Protein AF-A0A8T5XRN1-F1 (afdb_monomer_lite)

Radius of gyration: 27.04 Å; chains: 1; bounding box: 46×59×76 Å

Secondary structure (DSSP, 8-state):
--HHHHHHHHHHHHHHHH--SEEEEEEE--TTSPP-SHHHHHHHHHHHHHHGGGGT--GGGGS-HHHHHHH-EEEEEEEEEETTEEEEEEEEEE---SSSPBPHHHHHHHHHHHHHHHHHTS--SEEEEEEEES-BS-HHHHHHHHHHHHHHHHHHSTT-EEEEEEEETHHHIIIIIHHHHHHHHHS--HHHHHHHHHHHHHHHHHHHHHHHHHSTTTSHHHHHHHHHHHHHHHHHHHHHHHHH-STTT-TTS-HHHHHHHHHHHHTS-HHHHHHHHHHHHHHHTTT-SSS-----SS--SS--HHHHHHHHHHTTS-HHHHHHHHHHHTT---

Foldseek 3Di:
DPPVLVLVLVVLCCCQVVVFPDKDFFDADDPPFAWDPLVLLQVLQVQLQVVCVVLVLNVSVVDGPVRLRRPDTQGMWTFNDDPHDTPAIEGEHEDEDLPDADELNVVLSQQSNVCSCCCTRVVALAHEYEYAYQHHDPVVSNVVSVVSSVVSSCVSPPPGHYHYDYCYHVSNCPVRLVVSLVSVVVPPPVVSNVSSVVSVVVVVVSVVVVVVVPVCDPVPPPPVVVVLVLVLLLLLLLLLCLQPNCCVVCVPDDRVRSLVLQCVLSVHDSVVSVVSNLQCLVVNLVPRPDDDSDPRDDDDVDDDPSSVVSCVVCVPPDSVVSSVVNCVSSVPDD

Structure (mmCIF, N/CA/C/O backbone):
data_AF-A0A8T5XRN1-F1
#
_entry.id   AF-A0A8T5XRN1-F1
#
loop_
_atom_site.group_PDB
_atom_site.id
_atom_site.type_symbol
_atom_site.label_atom_id
_atom_site.label_alt_id
_atom_site.label_comp_id
_atom_site.label_asym_id
_atom_site.label_entity_id
_atom_site.label_seq_id
_atom_site.pdbx_PDB_ins_code
_atom_site.Cartn_x
_atom_site.Cartn_y
_atom_site.Cartn_z
_atom_site.occupancy
_atom_site.B_iso_or_equiv
_atom_site.auth_seq_id
_atom_site.auth_comp_id
_atom_site.auth_asym_id
_atom_site.auth_atom_id
_atom_site.pdbx_PDB_model_num
ATOM 1 N N . MET A 1 1 ? -3.393 2.981 12.031 1.00 52.66 1 MET A N 1
ATOM 2 C CA . MET A 1 1 ? -3.767 1.569 12.236 1.00 52.66 1 MET A CA 1
ATOM 3 C C . MET A 1 1 ? -2.471 0.803 12.451 1.00 52.66 1 MET A C 1
ATOM 5 O O . MET A 1 1 ? -1.467 1.242 11.903 1.00 52.66 1 MET A O 1
ATOM 9 N N . ASP A 1 2 ? -2.444 -0.244 13.275 1.00 62.97 2 ASP A N 1
ATOM 10 C CA . ASP A 1 2 ? -1.233 -1.070 13.394 1.00 62.97 2 ASP A CA 1
ATOM 11 C C . ASP A 1 2 ? -0.954 -1.752 12.037 1.00 62.97 2 ASP A C 1
ATOM 13 O O . ASP A 1 2 ? -1.886 -2.094 11.298 1.00 62.97 2 ASP A O 1
ATOM 17 N N . ILE A 1 3 ? 0.315 -1.876 11.658 1.00 67.38 3 ILE A N 1
ATOM 18 C CA . ILE A 1 3 ? 0.719 -2.446 10.372 1.00 67.38 3 ILE A CA 1
ATOM 19 C C . ILE A 1 3 ? 0.288 -3.917 10.263 1.00 67.38 3 ILE A C 1
ATOM 21 O O . ILE A 1 3 ? -0.213 -4.324 9.218 1.00 67.38 3 ILE A O 1
ATOM 25 N N . GLU A 1 4 ? 0.323 -4.671 11.365 1.00 69.75 4 GLU A N 1
ATOM 26 C CA . GLU A 1 4 ? -0.085 -6.088 11.414 1.00 69.75 4 GLU A CA 1
ATOM 27 C C . GLU A 1 4 ? -1.590 -6.299 11.221 1.00 69.75 4 GLU A C 1
ATOM 29 O O . GLU A 1 4 ? -2.057 -7.164 10.475 1.00 69.75 4 GLU A O 1
ATOM 34 N N . VAL A 1 5 ? -2.361 -5.425 11.853 1.00 69.88 5 VAL A N 1
ATOM 35 C CA . VAL A 1 5 ? -3.818 -5.287 11.728 1.00 69.88 5 VAL A CA 1
ATOM 36 C C . VAL A 1 5 ? -4.203 -5.003 10.270 1.00 69.88 5 VAL A C 1
ATOM 38 O O . VAL A 1 5 ? -5.187 -5.523 9.745 1.00 69.88 5 VAL A O 1
ATOM 41 N N . SER A 1 6 ? -3.372 -4.233 9.574 1.00 72.75 6 SER A N 1
ATOM 42 C CA . SER A 1 6 ? -3.582 -3.869 8.176 1.00 72.75 6 SER A CA 1
ATOM 43 C C . SER A 1 6 ? -3.221 -4.982 7.200 1.00 72.75 6 SER A C 1
ATOM 45 O O . SER A 1 6 ? -3.971 -5.243 6.257 1.00 72.75 6 SER A O 1
ATOM 47 N N . LYS A 1 7 ? -2.109 -5.677 7.453 1.00 83.12 7 LYS A N 1
ATOM 48 C CA . LYS A 1 7 ? -1.721 -6.859 6.683 1.00 83.12 7 LYS A CA 1
ATOM 49 C C . LYS A 1 7 ? -2.766 -7.963 6.820 1.00 83.12 7 LYS A C 1
ATOM 51 O O . LYS A 1 7 ? -3.146 -8.561 5.822 1.00 83.12 7 LYS A O 1
ATOM 56 N N . SER A 1 8 ? -3.305 -8.175 8.020 1.00 83.06 8 SER A N 1
ATOM 57 C CA . SER A 1 8 ? -4.353 -9.177 8.264 1.00 83.06 8 SER A CA 1
ATOM 58 C C . SER A 1 8 ? -5.619 -8.931 7.433 1.00 83.06 8 SER A C 1
ATOM 60 O O . SER A 1 8 ? -6.105 -9.857 6.790 1.00 83.06 8 SER A O 1
ATOM 62 N N . LEU A 1 9 ? -6.094 -7.681 7.336 1.00 84.81 9 LEU A N 1
ATOM 63 C CA . LEU A 1 9 ? -7.214 -7.321 6.450 1.00 84.81 9 LEU A CA 1
ATOM 64 C C . LEU A 1 9 ? -6.945 -7.696 4.985 1.00 84.81 9 LEU A C 1
ATOM 66 O O . LEU A 1 9 ? -7.833 -8.153 4.270 1.00 84.81 9 LEU A O 1
ATOM 70 N N . LEU A 1 10 ? -5.727 -7.443 4.515 1.00 91.00 10 LEU A N 1
ATOM 71 C CA . LEU A 1 10 ? -5.349 -7.674 3.125 1.00 91.00 10 LEU A CA 1
ATOM 72 C C . LEU A 1 10 ? -5.114 -9.153 2.821 1.00 91.00 10 LEU A C 1
ATOM 74 O O . LEU A 1 10 ? -5.441 -9.592 1.721 1.00 91.00 10 LEU A O 1
ATOM 78 N N . VAL A 1 11 ? -4.603 -9.921 3.786 1.00 91.19 11 VAL A N 1
ATOM 79 C CA . VAL A 1 11 ? -4.569 -11.387 3.712 1.00 91.19 11 VAL A CA 1
ATOM 80 C C . VAL A 1 11 ? -5.986 -11.914 3.524 1.00 91.19 11 VAL A C 1
ATOM 82 O O . VAL A 1 11 ? -6.221 -12.689 2.602 1.00 91.19 11 VAL A O 1
ATOM 85 N N . GLU A 1 12 ? -6.931 -11.439 4.332 1.00 88.12 12 GLU A N 1
ATOM 86 C CA . GLU A 1 12 ? -8.330 -11.851 4.234 1.00 88.12 12 GLU A CA 1
ATOM 87 C C . GLU A 1 12 ? -8.940 -11.484 2.880 1.00 88.12 12 GLU A C 1
ATOM 89 O O . GLU A 1 12 ? -9.570 -12.302 2.217 1.00 88.12 12 GLU A O 1
ATOM 94 N N . TRP A 1 13 ? -8.665 -10.274 2.393 1.00 93.00 13 TRP A N 1
ATOM 95 C CA . TRP A 1 13 ? -9.089 -9.856 1.060 1.00 93.00 13 TRP A CA 1
ATOM 96 C C . TRP A 1 13 ? -8.522 -10.748 -0.053 1.00 93.00 13 TRP A C 1
ATOM 98 O O . TRP A 1 13 ? -9.230 -11.061 -1.013 1.00 93.00 13 TRP A O 1
ATOM 108 N N . LEU A 1 14 ? -7.260 -11.175 0.049 1.00 94.81 14 LEU A N 1
ATOM 109 C CA . LEU A 1 14 ? -6.666 -12.090 -0.925 1.00 94.81 14 LEU A CA 1
ATOM 110 C C . LEU A 1 14 ? -7.316 -13.478 -0.875 1.00 94.81 14 LEU A C 1
ATOM 112 O O . LEU A 1 14 ? -7.586 -14.037 -1.936 1.00 94.81 14 LEU A O 1
ATOM 116 N N . LYS A 1 15 ? -7.606 -14.014 0.315 1.00 91.38 15 LYS A N 1
ATOM 117 C CA . LYS A 1 15 ? -8.291 -15.308 0.462 1.00 91.38 15 LYS A CA 1
ATOM 118 C C . LYS A 1 15 ? -9.711 -15.249 -0.085 1.00 91.38 15 LYS A C 1
ATOM 120 O O . LYS A 1 15 ? -10.035 -15.920 -1.058 1.00 91.38 15 LYS A O 1
ATOM 125 N N . GLU A 1 16 ? -10.524 -14.364 0.474 1.00 87.81 16 GLU A N 1
ATOM 126 C CA . GLU A 1 16 ? -11.973 -14.398 0.287 1.00 87.81 16 GLU A CA 1
ATOM 127 C C . GLU A 1 16 ? -12.426 -13.755 -1.025 1.00 87.81 16 GLU A C 1
ATOM 129 O O . GLU A 1 16 ? -13.418 -14.160 -1.633 1.00 87.81 16 GLU A O 1
ATOM 134 N N . ILE A 1 17 ? -11.700 -12.735 -1.496 1.00 91.56 17 ILE A N 1
ATOM 135 C CA . ILE A 1 17 ? -12.095 -11.952 -2.677 1.00 91.56 17 ILE A CA 1
ATOM 136 C C . ILE A 1 17 ? -11.237 -12.285 -3.900 1.00 91.56 17 ILE A C 1
ATOM 138 O O . ILE A 1 17 ? -11.690 -12.093 -5.033 1.00 91.56 17 ILE A O 1
ATOM 142 N N . LYS A 1 18 ? -9.989 -12.727 -3.702 1.00 94.00 18 LYS A N 1
ATOM 143 C CA . LYS A 1 18 ? -9.079 -13.126 -4.792 1.00 94.00 18 LYS A CA 1
ATOM 144 C C . LYS A 1 18 ? -8.831 -14.622 -4.884 1.00 94.00 18 LYS A C 1
ATOM 146 O O . LYS A 1 18 ? -8.163 -15.016 -5.828 1.00 94.00 18 LYS A O 1
ATOM 151 N N . GLN A 1 19 ? -9.401 -15.421 -3.980 1.00 92.06 19 GLN A N 1
ATOM 152 C CA . GLN A 1 19 ? -9.292 -16.882 -3.996 1.00 92.06 19 GLN A CA 1
ATOM 153 C C . GLN A 1 19 ? -7.833 -17.363 -3.955 1.00 92.06 19 GLN A C 1
ATOM 155 O O . GLN A 1 19 ? -7.499 -18.448 -4.427 1.00 92.06 19 GLN A O 1
ATOM 160 N N . CYS A 1 20 ? -6.943 -16.555 -3.368 1.00 94.94 20 CYS A N 1
ATOM 161 C CA . CYS A 1 20 ? -5.564 -16.956 -3.142 1.00 94.94 20 CYS A CA 1
ATOM 162 C C . CYS A 1 20 ? -5.531 -18.068 -2.094 1.00 94.94 20 CYS A C 1
ATOM 164 O O . CYS A 1 20 ? -5.942 -17.862 -0.953 1.00 94.94 20 CYS A O 1
ATOM 166 N N . ASN A 1 21 ? -4.985 -19.221 -2.466 1.00 91.88 21 ASN A N 1
ATOM 167 C CA . ASN A 1 21 ? -4.818 -20.372 -1.578 1.00 91.88 21 ASN A CA 1
ATOM 168 C C . ASN A 1 21 ? -3.394 -20.495 -1.018 1.00 91.88 21 ASN A C 1
ATOM 170 O O . ASN A 1 21 ? -3.190 -21.191 -0.027 1.00 91.88 21 ASN A O 1
ATOM 174 N N . LEU A 1 22 ? -2.429 -19.759 -1.579 1.00 93.25 22 LEU A N 1
ATOM 175 C CA . LEU A 1 22 ? -1.100 -19.578 -1.004 1.00 93.25 22 LEU A CA 1
ATOM 176 C C . LEU A 1 22 ? -0.875 -18.098 -0.697 1.00 93.25 22 LEU A C 1
ATOM 178 O O . LEU A 1 22 ? -1.003 -17.253 -1.582 1.00 93.25 22 LEU A O 1
ATOM 182 N N . ILE A 1 23 ? -0.531 -17.773 0.549 1.00 94.75 23 ILE A N 1
ATOM 183 C CA . ILE A 1 23 ? -0.255 -16.398 0.976 1.00 94.75 23 ILE A CA 1
ATOM 184 C C . ILE A 1 23 ? 0.986 -16.381 1.861 1.00 94.75 23 ILE A C 1
ATOM 186 O O . ILE A 1 23 ? 1.072 -17.137 2.825 1.00 94.75 23 ILE A O 1
ATOM 190 N N . ASN A 1 24 ? 1.917 -15.486 1.548 1.00 92.94 24 ASN A N 1
ATOM 191 C CA . ASN A 1 24 ? 3.110 -15.216 2.333 1.00 92.94 24 ASN A CA 1
ATOM 192 C C . ASN A 1 24 ? 3.130 -13.735 2.735 1.00 92.94 24 ASN A C 1
ATOM 194 O O . ASN A 1 24 ? 2.873 -12.871 1.896 1.00 92.94 24 ASN A O 1
ATOM 198 N N . LYS A 1 25 ? 3.402 -13.450 4.009 1.00 93.19 25 LYS A N 1
ATOM 199 C CA . LYS A 1 25 ? 3.584 -12.086 4.522 1.00 93.19 25 LYS A CA 1
ATOM 200 C C . LYS A 1 25 ? 5.076 -11.777 4.588 1.00 93.19 25 LYS A C 1
ATOM 202 O O . LYS A 1 25 ? 5.869 -12.693 4.772 1.00 93.19 25 LYS A O 1
ATOM 207 N N . ASP A 1 26 ? 5.435 -10.507 4.456 1.00 91.75 26 ASP A N 1
ATOM 208 C CA . ASP A 1 26 ? 6.814 -10.028 4.625 1.00 91.75 26 ASP A CA 1
ATOM 209 C C . ASP A 1 26 ? 7.780 -10.726 3.661 1.00 91.75 26 ASP A C 1
ATOM 211 O O . ASP A 1 26 ? 8.877 -11.171 4.004 1.00 91.75 26 ASP A O 1
ATOM 215 N N . PHE A 1 27 ? 7.331 -10.874 2.411 1.00 92.50 27 PHE A N 1
ATOM 216 C CA . PHE A 1 27 ? 8.094 -11.567 1.393 1.00 92.50 27 PHE A CA 1
ATOM 217 C C . PHE A 1 27 ? 9.345 -10.764 1.048 1.00 92.50 27 PHE A C 1
ATOM 219 O O . PHE A 1 27 ? 9.276 -9.668 0.483 1.00 92.50 27 PHE A O 1
ATOM 226 N N . LYS A 1 28 ? 10.499 -11.367 1.313 1.00 92.12 28 LYS A N 1
ATOM 227 C CA . LYS A 1 28 ? 11.801 -10.844 0.924 1.00 92.12 28 LYS A CA 1
ATOM 228 C C . LYS A 1 28 ? 12.445 -11.760 -0.105 1.00 92.12 28 LYS A C 1
ATOM 230 O O . LYS A 1 28 ? 12.400 -12.983 0.019 1.00 92.12 28 LYS A O 1
ATOM 235 N N . VAL A 1 29 ? 13.072 -11.158 -1.111 1.00 88.31 29 VAL A N 1
ATOM 236 C CA . VAL A 1 29 ? 13.887 -11.898 -2.078 1.00 88.31 29 VAL A CA 1
ATOM 237 C C . VAL A 1 29 ? 15.055 -12.543 -1.330 1.00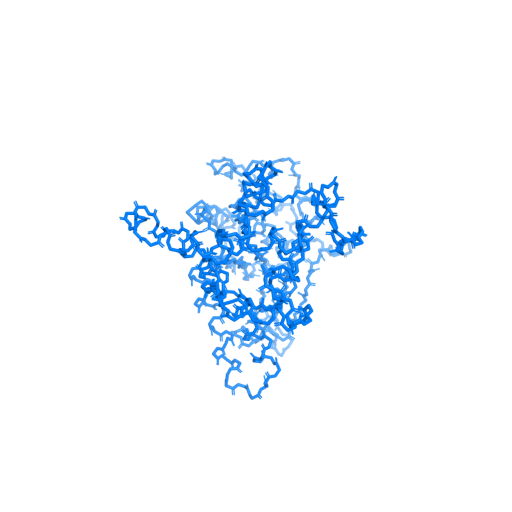 88.31 29 VAL A C 1
ATOM 239 O O . VAL A 1 29 ? 15.821 -11.852 -0.658 1.00 88.31 29 VAL A O 1
ATOM 242 N N . SER A 1 30 ? 15.186 -13.868 -1.432 1.00 83.94 30 SER A N 1
ATOM 243 C CA . SER A 1 30 ? 16.343 -14.580 -0.881 1.00 83.94 30 SER A CA 1
ATOM 244 C C . SER A 1 30 ? 17.560 -14.385 -1.784 1.00 83.94 30 SER A C 1
ATOM 246 O O . SER A 1 30 ? 17.440 -14.347 -3.010 1.00 83.94 30 SER A O 1
ATOM 248 N N . THR A 1 31 ? 18.745 -14.314 -1.176 1.00 81.19 31 THR A N 1
ATOM 249 C CA . THR A 1 31 ? 20.034 -14.291 -1.885 1.00 81.19 31 THR A CA 1
ATOM 250 C C . THR A 1 31 ? 20.269 -15.550 -2.721 1.00 81.19 31 THR A C 1
ATOM 252 O O . THR A 1 31 ? 21.065 -15.522 -3.651 1.00 81.19 31 THR A O 1
ATOM 255 N N . GLU A 1 32 ? 19.567 -16.642 -2.414 1.00 84.00 32 GLU A N 1
ATOM 256 C CA . GLU A 1 32 ? 19.648 -17.918 -3.135 1.00 84.00 32 GLU A CA 1
ATOM 257 C C . GLU A 1 32 ? 18.678 -17.999 -4.326 1.00 84.00 32 GLU A C 1
ATOM 259 O O . GLU A 1 32 ? 18.736 -18.950 -5.106 1.00 84.00 32 GLU A O 1
ATOM 264 N N . MET A 1 33 ? 17.773 -17.024 -4.494 1.00 86.12 33 MET A N 1
ATOM 265 C CA . MET A 1 33 ? 16.842 -17.031 -5.623 1.00 86.12 33 MET A CA 1
ATOM 266 C C . MET A 1 33 ? 17.586 -16.828 -6.938 1.00 86.12 33 MET A C 1
ATOM 268 O O . MET A 1 33 ? 18.347 -15.872 -7.101 1.00 86.12 33 MET A O 1
ATOM 272 N N . SER A 1 34 ? 17.282 -17.687 -7.910 1.00 87.19 34 SER A N 1
ATOM 273 C CA . SER A 1 34 ? 17.778 -17.539 -9.271 1.00 87.19 34 SER A CA 1
ATOM 274 C C . SER A 1 34 ? 17.406 -16.173 -9.848 1.00 87.19 34 SER A C 1
ATOM 276 O O . SER A 1 34 ? 16.301 -15.662 -9.651 1.00 87.19 34 SER A O 1
ATOM 278 N N . SER A 1 35 ? 18.353 -15.601 -10.580 1.00 88.06 35 SER A N 1
ATOM 279 C CA . SER A 1 35 ? 18.138 -14.414 -11.392 1.00 88.06 35 SER A CA 1
ATOM 280 C C . SER A 1 35 ? 17.711 -14.803 -12.801 1.00 88.06 35 SER A C 1
ATOM 282 O O . SER A 1 35 ? 18.287 -15.690 -13.429 1.00 88.06 35 SER A O 1
ATOM 284 N N . TYR A 1 36 ? 16.735 -14.073 -13.311 1.00 85.75 36 TYR A N 1
ATOM 285 C CA . TYR A 1 36 ? 16.188 -14.156 -14.651 1.00 85.75 36 TYR A CA 1
ATOM 286 C C . TYR A 1 36 ? 16.238 -12.752 -15.244 1.00 85.75 36 TYR A C 1
ATOM 288 O O . TYR A 1 36 ? 15.922 -11.784 -14.568 1.00 85.75 36 TYR A O 1
ATOM 296 N N . TYR A 1 37 ? 16.633 -12.611 -16.506 1.00 89.69 37 TYR A N 1
ATOM 297 C CA . TYR A 1 37 ? 16.473 -11.357 -17.258 1.00 89.69 37 TYR A CA 1
ATOM 298 C C . TYR A 1 37 ? 17.023 -10.063 -16.603 1.00 89.69 37 TYR A C 1
ATOM 300 O O . TYR A 1 37 ? 16.586 -8.972 -16.979 1.00 89.69 37 TYR A O 1
ATOM 308 N N . ASP A 1 38 ? 17.980 -10.156 -15.667 1.00 88.94 38 ASP A N 1
ATOM 309 C CA . ASP A 1 38 ? 18.472 -9.017 -14.868 1.00 88.94 38 ASP A CA 1
ATOM 310 C C . ASP A 1 38 ? 18.942 -7.850 -15.745 1.00 88.94 38 ASP A C 1
ATOM 312 O O . ASP A 1 38 ? 18.607 -6.705 -15.465 1.00 88.94 38 ASP A O 1
ATOM 316 N N . SER A 1 39 ? 19.621 -8.123 -16.865 1.00 92.31 39 SER A N 1
ATOM 317 C CA . SER A 1 39 ? 20.093 -7.072 -17.777 1.00 92.31 39 SER A CA 1
ATOM 318 C C . SER A 1 39 ? 18.953 -6.235 -18.368 1.00 92.31 39 SER A C 1
ATOM 320 O O . SER A 1 39 ? 19.070 -5.019 -18.483 1.00 92.31 39 SER A O 1
ATOM 322 N N . ILE A 1 40 ? 17.828 -6.862 -18.729 1.00 94.75 40 ILE A N 1
ATOM 323 C CA . ILE A 1 40 ? 16.657 -6.138 -19.248 1.00 94.75 40 ILE A CA 1
ATOM 324 C C . ILE A 1 40 ? 15.950 -5.407 -18.102 1.00 94.75 40 ILE A C 1
ATOM 326 O O . ILE A 1 40 ? 15.529 -4.264 -18.274 1.00 94.75 40 ILE A O 1
ATOM 330 N N . ALA A 1 41 ? 15.846 -6.041 -16.930 1.00 95.44 41 ALA A N 1
ATOM 331 C CA . ALA A 1 41 ? 15.259 -5.431 -15.740 1.00 95.44 41 ALA A CA 1
ATOM 332 C C . ALA A 1 41 ? 16.017 -4.156 -15.325 1.00 95.44 41 ALA A C 1
ATOM 334 O O . ALA A 1 41 ? 15.395 -3.139 -15.024 1.00 95.44 41 ALA A O 1
ATOM 335 N N . GLU A 1 42 ? 17.347 -4.186 -15.380 1.00 96.19 42 GLU A N 1
ATOM 336 C CA . GLU A 1 42 ? 18.213 -3.048 -15.081 1.00 96.19 42 GLU A CA 1
ATOM 337 C C . GLU A 1 42 ? 18.033 -1.906 -16.092 1.00 96.19 42 GLU A C 1
ATOM 339 O O . GLU A 1 42 ? 17.909 -0.749 -15.691 1.00 96.19 42 GLU A O 1
ATOM 344 N N . ILE A 1 43 ? 17.906 -2.209 -17.391 1.00 96.50 43 ILE A N 1
ATOM 345 C CA . ILE A 1 43 ? 17.605 -1.192 -18.414 1.00 96.50 43 ILE A CA 1
ATOM 346 C C . ILE A 1 43 ? 16.241 -0.538 -18.152 1.00 96.50 43 ILE A C 1
ATOM 348 O O . ILE A 1 43 ? 16.137 0.692 -18.162 1.00 96.50 43 ILE A O 1
ATOM 352 N N . ILE A 1 44 ? 15.202 -1.342 -17.896 1.00 97.31 44 ILE A N 1
ATOM 353 C CA . ILE A 1 44 ? 13.855 -0.849 -17.567 1.00 97.31 44 ILE A CA 1
ATOM 354 C C . ILE A 1 44 ? 13.913 0.049 -16.327 1.00 97.31 44 ILE A C 1
ATOM 356 O O . ILE A 1 44 ? 13.361 1.150 -16.338 1.00 97.31 44 ILE A O 1
ATOM 360 N N . TYR A 1 45 ? 14.616 -0.395 -15.281 1.00 97.06 45 TYR A N 1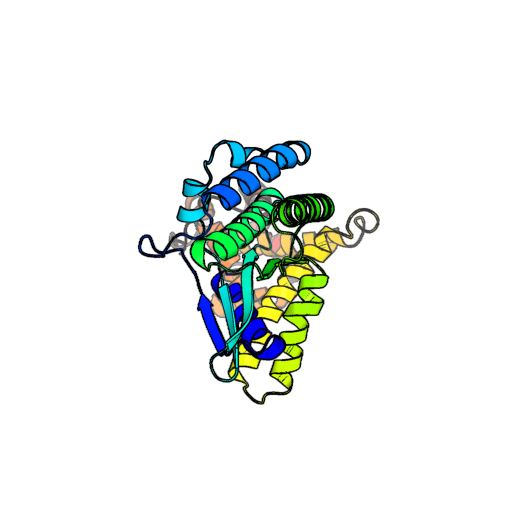
ATOM 361 C CA . TYR A 1 45 ? 14.827 0.372 -14.058 1.00 97.06 45 TYR A CA 1
ATOM 362 C C . TYR A 1 45 ? 15.446 1.741 -14.352 1.00 97.06 45 TYR A C 1
ATOM 364 O O . TYR A 1 45 ? 14.863 2.762 -13.988 1.00 97.06 45 TYR A O 1
ATOM 372 N N . SER A 1 46 ? 16.576 1.782 -15.065 1.00 95.75 46 SER A N 1
ATOM 373 C CA . SER A 1 46 ? 17.258 3.038 -15.392 1.00 95.75 46 SER A CA 1
ATOM 374 C C . SER A 1 46 ? 16.376 3.991 -16.199 1.00 95.75 46 SER A C 1
ATOM 376 O O . SER A 1 46 ? 16.384 5.194 -15.944 1.00 95.75 46 SER A O 1
ATOM 378 N N . LYS A 1 47 ? 15.590 3.479 -17.154 1.00 97.25 47 LYS A N 1
ATOM 379 C CA . LYS A 1 47 ? 14.663 4.300 -17.946 1.00 97.25 47 LYS A CA 1
ATOM 380 C C . LYS A 1 47 ? 13.560 4.906 -17.083 1.00 97.25 47 LYS A C 1
ATOM 382 O O . LYS A 1 47 ? 13.350 6.112 -17.144 1.00 97.25 47 LYS A O 1
ATOM 387 N N . ILE A 1 48 ? 12.910 4.102 -16.243 1.00 97.12 48 ILE A N 1
ATOM 388 C CA . ILE A 1 48 ? 11.817 4.575 -15.381 1.00 97.12 48 ILE A CA 1
ATOM 389 C C . ILE A 1 48 ? 12.323 5.591 -14.358 1.00 97.12 48 ILE A C 1
ATOM 391 O O . ILE A 1 48 ? 11.695 6.627 -14.163 1.00 97.12 48 ILE A O 1
ATOM 395 N N . VAL A 1 49 ? 13.462 5.317 -13.719 1.00 94.88 49 VAL A N 1
ATOM 396 C CA . VAL A 1 49 ? 14.029 6.212 -12.702 1.00 94.88 49 VAL A CA 1
ATOM 397 C C . VAL A 1 49 ? 14.427 7.570 -13.286 1.00 94.88 49 VAL A C 1
ATOM 399 O O . VAL A 1 49 ? 14.296 8.581 -12.601 1.00 94.88 49 VAL A O 1
ATOM 402 N N . ASN A 1 50 ? 14.862 7.622 -14.547 1.00 94.94 50 ASN A N 1
ATOM 403 C CA . ASN A 1 50 ? 15.115 8.894 -15.223 1.00 94.94 50 ASN A CA 1
ATOM 404 C C . ASN A 1 50 ? 13.825 9.703 -15.424 1.00 94.94 50 ASN A C 1
ATOM 406 O O . ASN A 1 50 ? 13.788 10.870 -15.053 1.00 94.94 50 ASN A O 1
ATOM 410 N N . GLU A 1 51 ? 12.753 9.085 -15.922 1.00 95.75 51 GLU A N 1
ATOM 411 C CA . GLU A 1 51 ? 11.452 9.757 -16.108 1.00 95.75 51 GLU A CA 1
ATOM 412 C C . GLU A 1 51 ? 10.804 10.182 -14.775 1.00 95.75 51 GLU A C 1
ATOM 414 O O . GLU A 1 51 ? 10.055 11.154 -14.685 1.00 95.75 51 GLU A O 1
ATOM 419 N N . PHE A 1 52 ? 11.093 9.461 -13.693 1.00 94.88 52 PHE A N 1
ATOM 420 C CA . PHE A 1 52 ? 10.583 9.765 -12.356 1.00 94.88 52 PHE A CA 1
ATOM 421 C C . PHE A 1 52 ? 11.111 11.083 -11.771 1.00 94.88 52 PHE A C 1
ATOM 423 O O . PHE A 1 52 ? 10.481 11.633 -10.858 1.00 94.88 52 PHE A O 1
ATOM 430 N N . GLU A 1 53 ? 12.198 11.639 -12.307 1.00 90.25 53 GLU A N 1
ATOM 431 C CA . GLU A 1 53 ? 12.687 12.958 -11.899 1.00 90.25 53 GLU A CA 1
ATOM 432 C C . GLU A 1 53 ? 11.682 14.068 -12.166 1.00 90.25 53 GLU A C 1
ATOM 434 O O . GLU A 1 53 ? 11.515 14.942 -11.317 1.00 90.25 53 GLU A O 1
ATOM 439 N N . GLU A 1 54 ?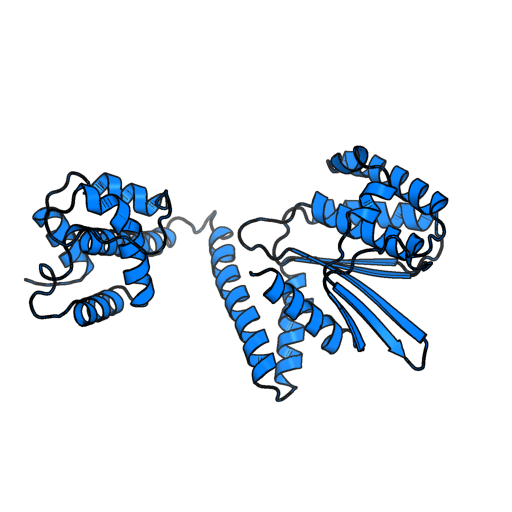 10.959 14.009 -13.286 1.00 90.69 54 GLU A N 1
ATOM 440 C CA . GLU A 1 54 ? 9.935 15.005 -13.619 1.00 90.69 54 GLU A CA 1
ATOM 441 C C . GLU A 1 54 ? 8.780 14.998 -12.612 1.00 90.69 54 GLU A C 1
ATOM 443 O O . GLU A 1 54 ? 8.075 15.990 -12.423 1.00 90.69 54 GLU A O 1
ATOM 448 N N . LEU A 1 55 ? 8.600 13.874 -11.916 1.00 92.12 55 LEU A N 1
ATOM 449 C CA . LEU A 1 55 ? 7.639 13.742 -10.832 1.00 92.12 55 LEU A CA 1
ATOM 450 C C . LEU A 1 55 ? 8.230 14.163 -9.477 1.00 92.12 55 LEU A C 1
ATOM 452 O O . LEU A 1 55 ? 7.495 14.235 -8.494 1.00 92.12 55 LEU A O 1
ATOM 456 N N . GLY A 1 56 ? 9.528 14.445 -9.378 1.00 89.88 56 GLY A N 1
ATOM 457 C CA . GLY A 1 56 ? 10.218 14.710 -8.114 1.00 89.88 56 GLY A CA 1
ATOM 458 C C . GLY A 1 56 ? 10.467 13.445 -7.286 1.00 89.88 56 GLY A C 1
ATOM 459 O O . GLY A 1 56 ? 10.491 13.509 -6.058 1.00 89.88 56 GLY A O 1
ATOM 460 N N . VAL A 1 57 ? 10.592 12.283 -7.936 1.00 90.44 57 VAL A N 1
ATOM 461 C CA . VAL A 1 57 ? 10.981 11.002 -7.320 1.00 90.44 57 VAL A CA 1
ATOM 462 C C . VAL A 1 57 ? 12.444 10.734 -7.679 1.00 90.44 57 VAL A C 1
ATOM 464 O O . VAL A 1 57 ? 12.752 9.965 -8.581 1.00 90.44 57 VAL A O 1
ATOM 467 N N . THR A 1 58 ? 13.356 11.435 -7.006 1.00 88.31 58 THR A N 1
ATOM 468 C CA . THR A 1 58 ? 14.776 11.498 -7.397 1.00 88.31 58 THR A CA 1
ATOM 469 C C . THR A 1 58 ? 15.671 10.515 -6.645 1.00 88.31 58 THR A C 1
ATOM 471 O O . THR A 1 58 ? 16.673 10.068 -7.191 1.00 88.31 58 THR A O 1
ATOM 474 N N . HIS A 1 59 ? 15.303 10.121 -5.421 1.00 87.44 59 HIS A N 1
ATOM 475 C CA . HIS A 1 59 ? 16.132 9.277 -4.543 1.00 87.44 59 HIS A CA 1
ATOM 476 C C . HIS A 1 59 ? 16.410 7.880 -5.115 1.00 87.44 59 HIS A C 1
ATOM 478 O O . HIS A 1 59 ? 17.349 7.214 -4.690 1.00 87.44 59 HIS A O 1
ATOM 484 N N . LEU A 1 60 ? 15.615 7.419 -6.086 1.00 86.12 60 LEU A N 1
ATOM 485 C CA . LEU A 1 60 ? 15.870 6.150 -6.766 1.00 86.12 60 LEU A CA 1
ATOM 486 C C . LEU A 1 60 ? 17.148 6.188 -7.611 1.00 86.12 60 LEU A C 1
ATOM 488 O O . LEU A 1 60 ? 17.779 5.152 -7.773 1.00 86.12 60 LEU A O 1
ATOM 492 N N . LYS A 1 61 ? 17.608 7.358 -8.073 1.00 84.19 61 LYS A N 1
ATOM 493 C CA . LYS A 1 61 ? 18.889 7.464 -8.796 1.00 84.19 61 LYS A CA 1
ATOM 494 C C . LYS A 1 61 ? 20.103 7.132 -7.940 1.00 84.19 61 LYS A C 1
ATOM 496 O O . LYS A 1 61 ? 21.115 6.685 -8.475 1.00 84.19 61 LYS A O 1
ATOM 501 N N . ASP A 1 62 ? 19.991 7.297 -6.626 1.00 83.25 62 ASP A N 1
ATOM 502 C CA . ASP A 1 62 ? 21.076 7.005 -5.688 1.00 83.25 62 ASP A CA 1
ATOM 503 C C . ASP A 1 62 ? 21.259 5.491 -5.462 1.00 83.25 62 ASP A C 1
ATOM 505 O O . ASP A 1 62 ? 22.262 5.042 -4.893 1.00 83.25 62 ASP A O 1
ATOM 509 N N . TYR A 1 63 ? 20.298 4.677 -5.915 1.00 81.56 63 TYR A N 1
ATOM 510 C CA . TYR A 1 63 ? 20.353 3.222 -5.856 1.00 81.56 63 TYR A CA 1
ATOM 511 C C . TYR A 1 63 ? 20.591 2.634 -7.244 1.00 81.56 63 TYR A C 1
ATOM 513 O O . TYR A 1 63 ? 19.944 2.999 -8.224 1.00 81.56 63 TYR A O 1
ATOM 521 N N . ASN A 1 64 ? 21.484 1.647 -7.321 1.00 86.81 64 ASN A N 1
ATOM 522 C CA . ASN A 1 64 ? 21.505 0.760 -8.475 1.00 86.81 64 ASN A CA 1
ATOM 523 C C . ASN A 1 64 ? 20.385 -0.287 -8.352 1.00 86.81 64 ASN A C 1
ATOM 525 O O . ASN A 1 64 ? 19.842 -0.516 -7.266 1.00 86.81 64 ASN A O 1
ATOM 529 N N . TYR A 1 65 ? 20.068 -0.927 -9.475 1.00 91.31 65 TYR A N 1
ATOM 530 C CA . TYR A 1 65 ? 19.027 -1.947 -9.580 1.00 91.31 65 TYR A CA 1
ATOM 531 C C . TYR A 1 65 ? 19.132 -3.013 -8.471 1.00 91.31 65 TYR A C 1
ATOM 533 O O . TYR A 1 65 ? 18.165 -3.248 -7.748 1.00 91.31 65 TYR A O 1
ATOM 541 N N . ASN A 1 66 ? 20.322 -3.579 -8.245 1.00 89.62 66 ASN A N 1
ATOM 542 C CA . ASN A 1 66 ? 20.518 -4.636 -7.244 1.00 89.62 66 ASN A CA 1
ATOM 543 C C . ASN A 1 66 ? 20.180 -4.180 -5.816 1.00 89.62 66 ASN A C 1
ATOM 545 O O . ASN A 1 66 ? 19.467 -4.883 -5.100 1.00 89.62 66 ASN A O 1
ATOM 549 N N . LYS A 1 67 ? 20.605 -2.972 -5.417 1.00 89.50 67 LYS A N 1
ATOM 550 C CA . LYS A 1 67 ? 20.290 -2.423 -4.086 1.00 89.50 67 LYS A CA 1
ATOM 551 C C . LYS A 1 67 ? 18.790 -2.233 -3.875 1.00 89.50 67 LYS A C 1
ATOM 553 O O . LYS A 1 67 ? 18.326 -2.395 -2.747 1.00 89.50 67 LYS A O 1
ATOM 558 N N . LEU A 1 68 ? 18.045 -1.866 -4.920 1.00 90.88 68 LEU A N 1
ATOM 559 C CA . LEU A 1 68 ? 16.590 -1.745 -4.839 1.00 90.88 68 LEU A CA 1
ATOM 560 C C . LEU A 1 68 ? 15.947 -3.113 -4.567 1.00 90.88 68 LEU A C 1
ATOM 562 O O . LEU A 1 68 ? 15.114 -3.233 -3.671 1.00 90.88 68 LEU A O 1
ATOM 566 N N . ILE A 1 69 ? 16.360 -4.139 -5.316 1.00 90.56 69 ILE A N 1
ATOM 567 C CA . ILE A 1 69 ? 15.809 -5.495 -5.213 1.00 90.56 69 ILE A CA 1
ATOM 568 C C . ILE A 1 69 ? 16.125 -6.131 -3.853 1.00 90.56 69 ILE A C 1
ATOM 570 O O . ILE A 1 69 ? 15.229 -6.678 -3.218 1.00 90.56 69 ILE A O 1
ATOM 574 N N . GLU A 1 70 ? 17.364 -6.020 -3.366 1.00 86.94 70 GLU A N 1
ATOM 575 C CA . GLU A 1 70 ? 17.800 -6.621 -2.092 1.00 86.94 70 GLU A CA 1
ATOM 576 C C . GLU A 1 70 ? 17.119 -6.013 -0.859 1.00 86.94 70 GLU A C 1
ATOM 578 O O . GLU A 1 70 ? 16.871 -6.698 0.140 1.00 86.94 70 GLU A O 1
ATOM 583 N N . LYS A 1 71 ? 16.828 -4.710 -0.908 1.00 86.25 71 LYS A N 1
ATOM 584 C CA . LYS A 1 71 ? 16.165 -3.997 0.190 1.00 86.25 71 LYS A CA 1
ATOM 585 C C . LYS A 1 71 ? 14.660 -4.198 0.203 1.00 86.25 71 LYS A C 1
ATOM 587 O O . LYS A 1 71 ? 14.034 -3.948 1.232 1.00 86.25 71 LYS A O 1
ATOM 592 N N . LYS A 1 72 ? 14.071 -4.583 -0.929 1.00 89.50 72 LYS A N 1
ATOM 593 C CA . LYS A 1 72 ? 12.624 -4.641 -1.056 1.00 89.50 72 LYS A CA 1
ATOM 594 C C . LYS A 1 72 ? 12.066 -5.829 -0.277 1.00 89.50 72 LYS A C 1
ATOM 596 O O . LYS A 1 72 ? 12.322 -6.991 -0.580 1.00 89.50 72 LYS A O 1
ATOM 601 N N . GLU A 1 73 ? 11.217 -5.496 0.680 1.00 91.94 73 GLU A N 1
ATOM 602 C CA . GLU A 1 73 ? 10.291 -6.408 1.335 1.00 91.94 73 GLU A CA 1
ATOM 603 C C . GLU A 1 73 ? 8.886 -6.089 0.823 1.00 91.94 73 GLU A C 1
ATOM 605 O O . GLU A 1 73 ? 8.475 -4.925 0.819 1.00 91.94 73 GLU A O 1
ATOM 610 N N . THR A 1 74 ? 8.193 -7.091 0.290 1.00 93.25 74 THR A N 1
ATOM 611 C CA . THR A 1 74 ? 6.803 -6.973 -0.161 1.00 93.25 74 THR A CA 1
ATOM 612 C C . THR A 1 74 ? 5.897 -7.418 0.972 1.00 93.25 74 THR A C 1
ATOM 614 O O . THR A 1 74 ? 6.015 -8.559 1.414 1.00 93.25 74 THR A O 1
ATOM 617 N N . ASP A 1 75 ? 4.985 -6.553 1.419 1.00 93.88 75 ASP A N 1
ATOM 618 C CA . ASP A 1 75 ? 4.185 -6.831 2.622 1.00 93.88 75 ASP A CA 1
ATOM 619 C C . ASP A 1 75 ? 3.411 -8.152 2.517 1.00 93.88 75 ASP A C 1
ATOM 621 O O . ASP A 1 75 ? 3.322 -8.898 3.492 1.00 93.88 75 ASP A O 1
ATOM 625 N N . ILE A 1 76 ? 2.811 -8.442 1.355 1.00 95.69 76 ILE A N 1
ATOM 626 C CA . ILE A 1 76 ? 2.051 -9.673 1.127 1.00 95.69 76 ILE A CA 1
ATOM 627 C C . ILE A 1 76 ? 2.204 -10.146 -0.320 1.00 95.69 76 ILE A C 1
ATOM 629 O O . ILE A 1 76 ? 1.970 -9.397 -1.270 1.00 95.69 76 ILE A O 1
ATOM 633 N N . VAL A 1 77 ? 2.505 -11.430 -0.496 1.00 96.31 77 VAL A N 1
ATOM 634 C CA . VAL A 1 77 ? 2.423 -12.132 -1.779 1.00 96.31 77 VAL A CA 1
ATOM 635 C C . VAL A 1 77 ? 1.330 -13.189 -1.697 1.00 96.31 77 VAL A C 1
ATOM 637 O O . VAL A 1 77 ? 1.351 -14.042 -0.816 1.00 96.31 77 VAL A O 1
ATOM 640 N N . GLY A 1 78 ? 0.372 -13.139 -2.618 1.00 96.38 78 GLY A N 1
ATOM 641 C CA . GLY A 1 78 ? -0.708 -14.118 -2.739 1.00 96.38 78 GLY A CA 1
ATOM 642 C C . GLY A 1 78 ? -0.685 -14.813 -4.094 1.00 96.38 78 GLY A C 1
ATOM 643 O O . GLY A 1 78 ? -0.414 -14.178 -5.115 1.00 96.38 78 GLY A O 1
ATOM 644 N N . MET A 1 79 ? -0.994 -16.104 -4.122 1.00 95.06 79 MET A N 1
ATOM 645 C CA . MET A 1 79 ? -1.147 -16.875 -5.350 1.00 95.06 79 MET A CA 1
ATOM 646 C C . MET A 1 79 ? -2.459 -17.650 -5.338 1.00 95.06 79 MET A C 1
ATOM 648 O O . MET A 1 79 ? -2.827 -18.270 -4.341 1.00 95.06 79 MET A O 1
ATOM 652 N N . GLU A 1 80 ? -3.139 -17.611 -6.475 1.00 94.69 80 GLU A N 1
ATOM 653 C CA . GLU A 1 80 ? -4.243 -18.503 -6.803 1.00 94.69 80 GLU A CA 1
ATOM 654 C C . GLU A 1 80 ? -3.671 -19.665 -7.614 1.00 94.69 80 GLU A C 1
ATOM 656 O O . GLU A 1 80 ? -3.132 -19.465 -8.711 1.00 94.69 80 GLU A O 1
ATOM 661 N N . ILE A 1 81 ? -3.742 -20.865 -7.045 1.00 90.19 81 ILE A N 1
ATOM 662 C CA . ILE A 1 81 ? -3.200 -22.086 -7.640 1.00 90.19 81 ILE A CA 1
ATOM 663 C C . ILE A 1 81 ? -4.355 -23.027 -7.987 1.00 90.19 81 ILE A C 1
ATOM 665 O O . ILE A 1 81 ? -5.169 -23.349 -7.126 1.00 90.19 81 ILE A O 1
ATOM 669 N N . SER A 1 82 ? -4.412 -23.497 -9.229 1.00 89.88 82 SER A N 1
ATOM 670 C CA . SER A 1 82 ? -5.385 -24.488 -9.697 1.00 89.88 82 SER A CA 1
ATOM 671 C C . SER A 1 82 ? -4.650 -25.665 -10.319 1.00 89.88 82 SER A C 1
ATOM 673 O O . SER A 1 82 ? -3.838 -25.435 -11.208 1.00 89.88 82 SER A O 1
ATOM 675 N N . VAL A 1 83 ? -4.925 -26.896 -9.858 1.00 78.25 83 VAL A N 1
ATOM 676 C CA . VAL A 1 83 ? -4.426 -28.175 -10.425 1.00 78.25 83 VAL A CA 1
ATOM 677 C C . VAL A 1 83 ? -2.991 -28.042 -10.978 1.00 78.25 83 VAL A C 1
ATOM 679 O O . VAL A 1 83 ? -2.736 -28.234 -12.166 1.00 78.25 83 VAL A O 1
ATOM 682 N N . ASP A 1 84 ? -2.078 -27.599 -10.108 1.00 78.19 84 ASP A N 1
ATOM 683 C CA . ASP A 1 84 ? -0.635 -27.407 -10.348 1.00 78.19 84 ASP A CA 1
ATOM 684 C C . ASP A 1 84 ? -0.202 -26.233 -11.249 1.00 78.19 84 ASP A C 1
ATOM 686 O O . ASP A 1 84 ? 0.949 -26.154 -11.686 1.00 78.19 84 ASP A O 1
ATOM 690 N N . LYS A 1 85 ? -1.080 -25.258 -11.495 1.00 86.56 85 LYS A N 1
ATOM 691 C CA . LYS A 1 85 ? -0.758 -24.015 -12.208 1.00 86.56 85 LYS A CA 1
ATOM 692 C C . LYS A 1 85 ? -1.038 -22.791 -11.357 1.00 86.56 85 LYS A C 1
ATOM 694 O O . LYS A 1 85 ? -2.074 -22.674 -10.713 1.00 86.56 85 LYS A O 1
ATOM 699 N N . VAL A 1 86 ? -0.113 -21.834 -11.408 1.00 86.75 86 VAL A N 1
ATOM 700 C CA . VAL A 1 86 ? -0.338 -20.503 -10.841 1.00 86.75 86 VAL A CA 1
ATOM 701 C C . VAL A 1 86 ? -1.152 -19.677 -11.835 1.00 86.75 86 VAL A C 1
ATOM 703 O O . VAL A 1 86 ? -0.618 -19.192 -12.841 1.00 86.75 86 VAL A O 1
ATOM 706 N N . GLU A 1 87 ? -2.436 -19.507 -11.535 1.00 88.75 87 GLU A N 1
ATOM 707 C CA . GLU A 1 87 ? -3.381 -18.733 -12.344 1.00 88.75 87 GLU A CA 1
ATOM 708 C C . GLU A 1 87 ? -3.114 -17.236 -12.178 1.00 88.75 87 GLU A C 1
ATOM 710 O O . GLU A 1 87 ? -2.791 -16.526 -13.142 1.00 88.75 87 GLU A O 1
ATOM 715 N N . ASN A 1 88 ? -3.137 -16.773 -10.925 1.00 91.94 88 ASN A N 1
ATOM 716 C CA . ASN A 1 88 ? -2.902 -15.382 -10.564 1.00 91.94 88 ASN A CA 1
ATOM 717 C C . ASN A 1 88 ? -1.818 -15.247 -9.490 1.00 91.94 88 ASN A C 1
ATOM 719 O O . ASN A 1 88 ? -1.740 -16.021 -8.542 1.00 91.94 88 ASN A O 1
ATOM 723 N N . LYS A 1 89 ? -0.991 -14.206 -9.640 1.00 94.94 89 LYS A N 1
ATOM 724 C CA . LYS A 1 89 ? 0.002 -13.762 -8.652 1.00 94.94 89 LYS A CA 1
ATOM 725 C C . LYS A 1 89 ? -0.341 -12.342 -8.229 1.00 94.94 89 LYS A C 1
ATOM 727 O O . LYS A 1 89 ? -0.599 -11.500 -9.097 1.00 94.94 89 LYS A O 1
ATOM 732 N N . TYR A 1 90 ? -0.321 -12.081 -6.933 1.00 97.50 90 TYR A N 1
ATOM 733 C CA . TYR A 1 90 ? -0.592 -10.786 -6.326 1.00 97.50 90 TYR A CA 1
ATOM 734 C C . TYR A 1 90 ? 0.604 -10.378 -5.474 1.00 97.50 90 TYR A C 1
ATOM 736 O O . TYR A 1 90 ? 0.960 -11.092 -4.546 1.00 97.50 90 TYR A O 1
ATOM 744 N N . PHE A 1 91 ? 1.205 -9.239 -5.796 1.00 97.50 91 PHE A N 1
ATOM 745 C CA . PHE A 1 91 ? 2.246 -8.593 -5.002 1.00 97.50 91 PHE A CA 1
ATOM 746 C C . PHE A 1 91 ? 1.624 -7.332 -4.437 1.00 97.50 91 PHE A C 1
ATOM 748 O O . PHE A 1 91 ? 1.226 -6.443 -5.198 1.00 97.50 91 PHE A O 1
ATOM 755 N N . LEU A 1 92 ? 1.433 -7.319 -3.125 1.00 96.94 92 LEU A N 1
ATOM 756 C CA . LEU A 1 92 ? 0.644 -6.313 -2.450 1.00 96.94 92 LEU A CA 1
ATOM 757 C C . LEU A 1 92 ? 1.478 -5.639 -1.371 1.00 96.94 92 LEU A C 1
ATOM 759 O O . LEU A 1 92 ? 1.932 -6.278 -0.429 1.00 96.94 92 LEU A O 1
ATOM 763 N N . ASP A 1 93 ? 1.615 -4.330 -1.517 1.00 94.94 93 ASP A N 1
ATOM 764 C CA . ASP A 1 93 ? 2.211 -3.454 -0.521 1.00 94.94 93 ASP A CA 1
ATOM 765 C C . ASP A 1 93 ? 1.173 -2.511 0.046 1.00 94.94 93 ASP A C 1
ATOM 767 O O . ASP A 1 93 ? 0.168 -2.172 -0.598 1.00 94.94 93 ASP A O 1
ATOM 771 N N . CYS A 1 94 ? 1.422 -2.057 1.265 1.00 90.50 94 CYS A N 1
ATOM 772 C CA . CYS A 1 94 ? 0.478 -1.220 1.944 1.00 90.50 94 CYS A CA 1
ATOM 773 C C . CYS A 1 94 ? 1.088 -0.189 2.883 1.00 90.50 94 CYS A C 1
ATOM 775 O O . CYS A 1 94 ? 2.212 -0.275 3.369 1.00 90.50 94 CYS A O 1
ATOM 777 N N . HIS A 1 95 ? 0.306 0.855 3.138 1.00 86.75 95 HIS A N 1
ATOM 778 C CA . HIS A 1 95 ? 0.664 1.860 4.129 1.00 86.75 95 HIS A CA 1
ATOM 779 C C . HIS A 1 95 ? -0.590 2.360 4.820 1.00 86.75 95 HIS A C 1
ATOM 781 O O . HIS A 1 95 ? -1.404 3.059 4.219 1.00 86.75 95 HIS A O 1
ATOM 787 N N . PHE A 1 96 ? -0.728 2.014 6.094 1.00 76.00 96 PHE A N 1
ATOM 788 C CA . PHE A 1 96 ? -1.934 2.246 6.884 1.00 76.00 96 PHE A CA 1
ATOM 789 C C . PHE A 1 96 ? -1.669 3.132 8.095 1.00 76.00 96 PHE A C 1
ATOM 791 O O . PHE A 1 96 ? -1.974 2.811 9.249 1.00 76.00 96 PHE A O 1
ATOM 798 N N . ASN A 1 97 ? -1.097 4.297 7.822 1.00 68.12 97 ASN A N 1
ATOM 799 C CA . ASN A 1 97 ? -0.952 5.329 8.827 1.00 68.12 97 ASN A CA 1
ATOM 800 C C . ASN A 1 97 ? -2.013 6.417 8.605 1.00 68.12 97 ASN A C 1
ATOM 802 O O . ASN A 1 97 ? -2.089 7.018 7.537 1.00 68.12 97 ASN A O 1
ATOM 806 N N . ASN A 1 98 ? -2.840 6.648 9.626 1.00 57.44 98 ASN A N 1
ATOM 807 C CA . ASN A 1 98 ? -3.901 7.657 9.583 1.00 57.44 98 ASN A CA 1
ATOM 808 C C . ASN A 1 98 ? -3.374 9.061 9.921 1.00 57.44 98 ASN A C 1
ATOM 810 O O . ASN A 1 98 ? -4.032 10.051 9.625 1.00 57.44 98 ASN A O 1
ATOM 814 N N . GLU A 1 99 ? -2.187 9.146 10.525 1.00 57.38 99 GLU A N 1
ATOM 815 C CA . GLU A 1 99 ? -1.532 10.396 10.916 1.00 57.38 99 GLU A CA 1
ATOM 816 C C . GLU A 1 99 ? -0.497 10.855 9.887 1.00 57.38 99 GLU A C 1
ATOM 818 O O . GLU A 1 99 ? -0.301 12.054 9.700 1.00 57.38 99 GLU A O 1
ATOM 823 N N . LYS A 1 100 ? 0.168 9.908 9.212 1.00 66.31 100 LYS A N 1
ATOM 824 C CA . LYS A 1 100 ? 1.178 10.187 8.185 1.00 66.31 100 LYS A CA 1
ATOM 825 C C . LYS A 1 100 ? 0.752 9.652 6.831 1.00 66.31 100 LYS A C 1
ATOM 827 O O . LYS A 1 100 ? 0.683 8.442 6.616 1.00 66.31 100 LYS A O 1
ATOM 832 N N . GLU A 1 101 ? 0.554 10.582 5.915 1.00 71.56 101 GLU A N 1
ATOM 833 C CA . GLU A 1 101 ? 0.284 10.305 4.511 1.00 71.56 101 GLU A CA 1
ATOM 834 C C . GLU A 1 101 ? 1.414 9.504 3.869 1.00 71.56 101 GLU A C 1
ATOM 836 O O . GLU A 1 101 ? 2.594 9.688 4.185 1.00 71.56 101 GLU A O 1
ATOM 841 N N . VAL A 1 102 ? 1.042 8.608 2.954 1.00 85.38 102 VAL A N 1
ATOM 842 C CA . VAL A 1 102 ? 2.022 7.976 2.076 1.00 85.38 102 VAL A CA 1
ATOM 843 C C . VAL A 1 102 ? 2.366 8.930 0.937 1.00 85.38 102 VAL A C 1
ATOM 845 O O . VAL A 1 102 ? 1.485 9.558 0.348 1.00 85.38 102 VAL A O 1
ATOM 848 N N . THR A 1 103 ? 3.653 9.037 0.627 1.00 90.88 103 THR A N 1
ATOM 849 C CA . THR A 1 103 ? 4.140 9.833 -0.500 1.00 90.88 103 THR A CA 1
ATOM 850 C C . THR A 1 103 ? 3.999 9.058 -1.804 1.00 90.88 103 THR A C 1
ATOM 852 O O . THR A 1 103 ? 4.110 7.827 -1.826 1.00 90.88 103 THR A O 1
ATOM 855 N N . ALA A 1 104 ? 3.824 9.772 -2.916 1.00 93.06 104 ALA A N 1
ATOM 856 C CA . ALA A 1 104 ? 3.860 9.166 -4.245 1.00 93.06 104 ALA A CA 1
ATOM 857 C C . ALA A 1 104 ? 5.174 8.410 -4.486 1.00 93.06 104 ALA A C 1
ATOM 859 O O . ALA A 1 104 ? 5.164 7.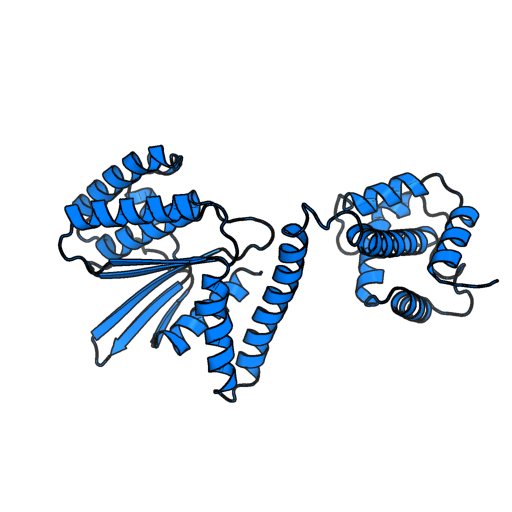323 -5.053 1.00 93.06 104 ALA A O 1
ATOM 860 N N . THR A 1 105 ? 6.280 8.952 -3.976 1.00 92.38 105 THR A N 1
ATOM 861 C CA . THR A 1 105 ? 7.611 8.341 -3.957 1.00 92.38 105 THR A CA 1
ATOM 862 C C . THR A 1 105 ? 7.581 6.904 -3.432 1.00 92.38 105 THR A C 1
ATOM 864 O O . THR A 1 105 ? 7.994 5.991 -4.142 1.00 92.38 105 THR A O 1
ATOM 867 N N . LYS A 1 106 ? 7.021 6.679 -2.232 1.00 92.25 106 LYS A N 1
ATOM 868 C CA . LYS A 1 106 ? 6.956 5.341 -1.624 1.00 92.25 106 LYS A CA 1
ATOM 869 C C . LYS A 1 106 ? 6.082 4.387 -2.441 1.00 92.25 106 LYS A C 1
ATOM 871 O O . LYS A 1 106 ? 6.437 3.226 -2.608 1.00 92.25 106 LYS A O 1
ATOM 876 N N . VAL A 1 107 ? 4.953 4.869 -2.962 1.00 95.44 107 VAL A N 1
ATOM 877 C CA . VAL A 1 107 ? 4.047 4.054 -3.787 1.00 95.44 107 VAL A CA 1
ATOM 878 C C . VAL A 1 107 ? 4.729 3.607 -5.081 1.00 95.44 107 VAL A C 1
ATOM 880 O O . VAL A 1 107 ? 4.698 2.425 -5.420 1.00 95.44 107 VAL A O 1
ATOM 883 N N . LEU A 1 108 ? 5.332 4.552 -5.804 1.00 96.62 108 LEU A N 1
ATOM 884 C CA . LEU A 1 108 ? 5.940 4.311 -7.109 1.00 96.62 108 LEU A CA 1
ATOM 885 C C . LEU A 1 108 ? 7.179 3.424 -7.006 1.00 96.62 108 LEU A C 1
ATOM 887 O O . LEU A 1 108 ? 7.320 2.509 -7.813 1.00 96.62 108 LEU A O 1
ATOM 891 N N . GLU A 1 109 ? 8.012 3.631 -5.983 1.00 94.56 109 GLU A N 1
ATOM 892 C CA . GLU A 1 109 ? 9.113 2.723 -5.653 1.00 94.56 109 GLU A CA 1
ATOM 893 C C . GLU A 1 109 ? 8.598 1.300 -5.420 1.00 94.56 109 GLU A C 1
ATOM 895 O O . GLU A 1 109 ? 9.061 0.366 -6.065 1.00 94.56 109 GLU A O 1
ATOM 900 N N . SER A 1 110 ? 7.577 1.129 -4.574 1.00 94.88 110 SER A N 1
ATOM 901 C CA . SER A 1 110 ? 7.025 -0.195 -4.264 1.00 94.88 110 SER A CA 1
ATOM 902 C C . SER A 1 110 ? 6.518 -0.930 -5.505 1.00 94.88 110 SER A C 1
ATOM 904 O O . SER A 1 110 ? 6.769 -2.126 -5.684 1.00 94.88 110 SER A O 1
ATOM 906 N N . MET A 1 111 ? 5.808 -0.209 -6.378 1.00 97.12 111 MET A N 1
ATOM 907 C CA . MET A 1 111 ? 5.261 -0.784 -7.602 1.00 97.12 111 MET A CA 1
ATOM 908 C C . MET A 1 111 ? 6.353 -1.142 -8.609 1.00 97.12 111 MET A C 1
ATOM 910 O O . MET A 1 111 ? 6.305 -2.234 -9.176 1.00 97.12 111 MET A O 1
ATOM 914 N N . LEU A 1 112 ? 7.331 -0.254 -8.811 1.00 97.19 112 LEU A N 1
ATOM 915 C CA . LEU A 1 112 ? 8.473 -0.505 -9.685 1.00 97.19 112 LEU A CA 1
ATOM 916 C C . LEU A 1 112 ? 9.260 -1.726 -9.203 1.00 97.19 112 LEU A C 1
ATOM 918 O O . LEU A 1 112 ? 9.460 -2.661 -9.976 1.00 97.19 112 LEU A O 1
ATOM 922 N N . SER A 1 113 ? 9.625 -1.764 -7.920 1.00 95.69 113 SER A N 1
ATOM 923 C CA . SER A 1 113 ? 10.352 -2.891 -7.335 1.00 95.69 113 SER A CA 1
ATOM 924 C C . SER A 1 113 ? 9.590 -4.200 -7.507 1.00 95.69 113 SER A C 1
ATOM 926 O O . SER A 1 113 ? 10.186 -5.200 -7.887 1.00 95.69 113 SER A O 1
ATOM 928 N N . SER A 1 114 ? 8.269 -4.202 -7.305 1.00 97.06 114 SER A N 1
ATOM 929 C CA . SER A 1 114 ? 7.448 -5.405 -7.491 1.00 97.06 114 SER A CA 1
ATOM 930 C C . SER A 1 114 ? 7.447 -5.894 -8.940 1.00 97.06 114 SER A C 1
ATOM 932 O O . SER A 1 114 ? 7.601 -7.089 -9.176 1.00 97.06 114 SER A O 1
ATOM 934 N N . VAL A 1 115 ? 7.308 -4.995 -9.922 1.00 97.69 115 VAL A N 1
ATOM 935 C CA . VAL A 1 115 ? 7.396 -5.364 -11.348 1.00 97.69 115 VAL A CA 1
ATOM 936 C C . VAL A 1 115 ? 8.752 -5.995 -11.651 1.00 97.69 115 VAL A C 1
ATOM 938 O O . VAL A 1 115 ? 8.806 -7.075 -12.242 1.00 97.69 115 VAL A O 1
ATOM 941 N N . LEU A 1 116 ? 9.831 -5.351 -11.205 1.00 96.62 116 LEU A N 1
ATOM 942 C CA . LEU A 1 116 ? 11.190 -5.823 -11.437 1.00 96.62 116 LEU A CA 1
ATOM 943 C C . LEU A 1 116 ? 11.437 -7.176 -10.766 1.00 96.62 116 LEU A C 1
ATOM 945 O O . LEU A 1 116 ? 11.920 -8.075 -11.435 1.00 96.62 116 LEU A O 1
ATOM 949 N N . ILE A 1 117 ? 11.025 -7.371 -9.509 1.00 95.06 117 ILE A N 1
ATOM 950 C CA . ILE A 1 117 ? 11.152 -8.650 -8.786 1.00 95.06 117 ILE A CA 1
ATOM 951 C C . ILE A 1 117 ? 10.381 -9.769 -9.483 1.00 95.06 117 ILE A C 1
ATOM 953 O O . ILE A 1 117 ? 10.901 -10.873 -9.641 1.00 95.06 117 ILE A O 1
ATOM 957 N N . ILE A 1 118 ? 9.138 -9.523 -9.907 1.00 94.94 118 ILE A N 1
ATOM 958 C CA . ILE A 1 118 ? 8.346 -10.549 -10.601 1.00 94.94 118 ILE A CA 1
ATOM 959 C C . ILE A 1 118 ? 9.034 -10.952 -11.906 1.00 94.94 118 ILE A C 1
ATOM 961 O O . ILE A 1 118 ? 9.098 -12.136 -12.246 1.00 94.94 118 ILE A O 1
ATOM 965 N N . TYR A 1 119 ? 9.562 -9.969 -12.627 1.00 95.69 119 TYR A N 1
ATOM 966 C CA . TYR A 1 119 ? 10.264 -10.228 -13.866 1.00 95.69 119 TYR A CA 1
ATOM 967 C C . TYR A 1 119 ? 11.575 -10.980 -13.623 1.00 95.69 119 TYR A C 1
ATOM 969 O O . TYR A 1 119 ? 11.806 -12.020 -14.239 1.00 95.69 119 TYR A O 1
ATOM 977 N N . SER A 1 120 ? 12.391 -10.508 -12.679 1.00 93.81 120 SER A N 1
ATOM 978 C CA . SER A 1 120 ? 13.772 -10.949 -12.550 1.00 93.81 120 SER A CA 1
ATOM 979 C C . SER A 1 120 ? 14.031 -12.064 -11.552 1.00 93.81 120 SER A C 1
ATOM 981 O O . SER A 1 120 ? 15.021 -12.772 -11.665 1.00 93.81 120 SER A O 1
ATOM 983 N N . LYS A 1 121 ? 13.150 -12.272 -10.575 1.00 91.81 121 LYS A N 1
ATOM 984 C CA . LYS A 1 121 ? 13.293 -13.338 -9.569 1.00 91.81 121 LYS A CA 1
ATOM 985 C C . LYS A 1 121 ? 12.258 -14.440 -9.731 1.00 91.81 121 LYS A C 1
ATOM 987 O O . LYS A 1 121 ? 12.526 -15.584 -9.384 1.00 91.81 121 LYS A O 1
ATOM 992 N N . PHE A 1 122 ? 11.098 -14.122 -10.307 1.00 89.69 122 PHE A N 1
ATOM 993 C CA . PHE A 1 122 ? 10.056 -15.111 -10.607 1.00 89.69 122 PHE A CA 1
ATOM 994 C C . PHE A 1 122 ? 10.006 -15.521 -12.085 1.00 89.69 122 PHE A C 1
ATOM 996 O O . PHE A 1 122 ? 9.156 -16.342 -12.438 1.00 89.69 122 PHE A O 1
ATOM 1003 N N . GLY A 1 123 ? 10.850 -14.938 -12.948 1.00 90.75 123 GLY A N 1
ATOM 1004 C CA . GLY A 1 123 ? 10.901 -15.253 -14.380 1.00 90.75 123 GLY A CA 1
ATOM 1005 C C . GLY A 1 123 ? 9.556 -15.061 -15.090 1.00 90.75 123 GLY A C 1
ATOM 1006 O O . GLY A 1 123 ? 9.208 -15.824 -15.987 1.00 90.75 123 GLY A O 1
ATOM 1007 N N . SER A 1 124 ? 8.738 -14.105 -14.635 1.00 91.81 124 SER A N 1
ATOM 1008 C CA . SER A 1 124 ? 7.334 -13.977 -15.035 1.00 91.81 124 SER A CA 1
ATOM 1009 C C . SER A 1 124 ? 7.070 -12.624 -15.683 1.00 91.81 124 SER A C 1
ATOM 1011 O O . SER A 1 124 ? 7.336 -11.582 -15.097 1.00 91.81 124 SER A O 1
ATOM 1013 N N . HIS A 1 125 ? 6.438 -12.627 -16.856 1.00 93.94 125 HIS A N 1
ATOM 1014 C CA . HIS A 1 125 ? 6.008 -11.404 -17.554 1.00 93.94 125 HIS A CA 1
ATOM 1015 C C . HIS A 1 125 ? 4.588 -10.962 -17.167 1.00 93.94 125 HIS A C 1
ATOM 1017 O O . HIS A 1 125 ? 4.004 -10.091 -17.808 1.00 93.94 125 HIS A O 1
ATOM 1023 N N . LYS A 1 126 ? 3.981 -11.612 -16.168 1.00 95.12 126 LYS A N 1
ATOM 1024 C CA . LYS A 1 126 ? 2.621 -11.332 -15.694 1.00 95.12 126 LYS A CA 1
ATOM 1025 C C . LYS A 1 126 ? 2.557 -11.297 -14.172 1.00 95.12 126 LYS A C 1
ATOM 1027 O O . LYS A 1 126 ? 3.237 -12.074 -13.498 1.00 95.12 126 LYS A O 1
ATOM 1032 N N . GLY A 1 127 ? 1.691 -10.434 -13.647 1.00 96.12 127 GLY A N 1
ATOM 1033 C CA . GLY A 1 127 ? 1.441 -10.303 -12.213 1.00 96.12 127 GLY A CA 1
ATOM 1034 C C . GLY A 1 127 ? 0.506 -9.140 -11.891 1.00 96.12 127 GLY A C 1
ATOM 1035 O O . GLY A 1 127 ? 0.421 -8.169 -12.642 1.00 96.12 127 GLY A O 1
ATOM 1036 N N . ASN A 1 128 ? -0.206 -9.232 -10.771 1.00 98.00 128 ASN A N 1
ATOM 1037 C CA . ASN A 1 128 ? -1.014 -8.142 -10.237 1.00 98.00 128 ASN A CA 1
ATOM 1038 C C . ASN A 1 128 ? -0.200 -7.418 -9.159 1.00 98.00 128 ASN A C 1
ATOM 1040 O O . ASN A 1 128 ? 0.043 -7.987 -8.099 1.00 98.00 128 ASN A O 1
ATOM 1044 N N . ILE A 1 129 ? 0.203 -6.176 -9.424 1.00 98.50 129 ILE A N 1
ATOM 1045 C CA . ILE A 1 129 ? 0.945 -5.339 -8.477 1.00 98.50 129 ILE A CA 1
ATOM 1046 C C . ILE A 1 129 ? -0.039 -4.343 -7.878 1.00 98.50 129 ILE A C 1
ATOM 1048 O O . ILE A 1 129 ? -0.670 -3.569 -8.605 1.00 98.50 129 ILE A O 1
ATOM 1052 N N . ILE A 1 130 ? -0.207 -4.387 -6.562 1.00 98.12 130 ILE A N 1
ATOM 1053 C CA . ILE A 1 130 ? -1.234 -3.630 -5.857 1.00 98.12 130 ILE A CA 1
ATOM 1054 C C . ILE A 1 130 ? -0.585 -2.820 -4.744 1.00 98.12 130 ILE A C 1
ATOM 1056 O O . ILE A 1 130 ? 0.110 -3.367 -3.899 1.00 98.12 130 ILE A O 1
ATOM 1060 N N . PHE A 1 131 ? -0.882 -1.525 -4.706 1.00 96.88 131 PHE A N 1
ATOM 1061 C CA . PHE A 1 131 ? -0.634 -0.716 -3.518 1.00 96.88 131 PHE A CA 1
ATOM 1062 C C . PHE A 1 131 ? -1.965 -0.351 -2.864 1.00 96.88 131 PHE A C 1
ATOM 1064 O O . PHE A 1 131 ? -2.853 0.201 -3.525 1.00 96.88 131 PHE A O 1
ATOM 1071 N N . ALA A 1 132 ? -2.113 -0.663 -1.579 1.00 93.75 132 ALA A N 1
ATOM 1072 C CA . ALA A 1 132 ? -3.325 -0.406 -0.812 1.00 93.75 132 ALA A CA 1
ATOM 1073 C C . ALA A 1 132 ? -3.056 0.586 0.324 1.00 93.75 132 ALA A C 1
ATOM 1075 O O . ALA A 1 132 ? -2.165 0.399 1.151 1.00 93.75 132 ALA A O 1
ATOM 1076 N N . THR A 1 133 ? -3.837 1.662 0.382 1.00 89.75 133 THR A N 1
ATOM 1077 C CA . THR A 1 133 ? -3.715 2.650 1.454 1.00 89.75 133 THR A CA 1
ATOM 1078 C C . THR A 1 133 ? -5.024 3.397 1.671 1.00 89.75 133 THR A C 1
ATOM 1080 O O . THR A 1 133 ? -5.702 3.750 0.711 1.00 89.75 133 THR A O 1
ATOM 1083 N N . PRO A 1 134 ? -5.402 3.708 2.911 1.00 83.94 134 PRO A N 1
ATOM 1084 C CA . PRO A 1 134 ? -6.559 4.550 3.148 1.00 83.94 134 PRO A CA 1
ATOM 1085 C C . PRO A 1 134 ? -6.300 6.039 2.903 1.00 83.94 134 PRO A C 1
ATOM 1087 O O . PRO A 1 134 ? -7.263 6.790 2.774 1.00 83.94 134 PRO A O 1
ATOM 1090 N N . ASN A 1 135 ? -5.036 6.479 2.862 1.00 83.75 135 ASN A N 1
ATOM 1091 C CA . ASN A 1 135 ? -4.697 7.900 2.838 1.00 83.75 135 ASN A CA 1
ATOM 1092 C C . ASN A 1 135 ? -3.525 8.207 1.894 1.00 83.75 135 ASN A C 1
ATOM 1094 O O . ASN A 1 135 ? -2.356 8.038 2.250 1.00 83.75 135 ASN A O 1
ATOM 1098 N N . LEU A 1 136 ? -3.861 8.705 0.703 1.00 88.94 136 LEU A N 1
ATOM 1099 C CA . LEU A 1 136 ? -2.927 9.200 -0.306 1.00 88.94 136 LEU A CA 1
ATOM 1100 C C . LEU A 1 136 ? -3.407 10.551 -0.849 1.00 88.94 136 LEU A C 1
ATOM 1102 O O . LEU A 1 136 ? -4.484 10.631 -1.442 1.00 88.94 136 LEU A O 1
ATOM 1106 N N . LYS A 1 137 ? -2.576 11.593 -0.732 1.00 86.88 137 LYS A N 1
ATOM 1107 C CA . LYS A 1 137 ? -2.853 12.910 -1.331 1.00 86.88 137 LYS A CA 1
ATOM 1108 C C . LYS A 1 137 ? -2.387 13.036 -2.776 1.00 86.88 137 LYS A C 1
ATOM 1110 O O . LYS A 1 137 ? -3.123 13.540 -3.615 1.00 86.88 137 LYS A O 1
ATOM 1115 N N . GLU A 1 138 ? -1.181 12.565 -3.083 1.00 91.69 138 GLU A N 1
ATOM 1116 C CA . GLU A 1 138 ? -0.534 12.732 -4.393 1.00 91.69 138 GLU A CA 1
ATOM 1117 C C . GLU A 1 138 ? -1.067 11.742 -5.457 1.00 91.69 138 GLU A C 1
ATOM 1119 O O . GLU A 1 138 ? -0.297 11.145 -6.211 1.00 91.69 138 GLU A O 1
ATOM 1124 N N . VAL A 1 139 ? -2.388 11.534 -5.521 1.00 91.69 139 VAL A N 1
ATOM 1125 C CA . VAL A 1 139 ? -3.027 10.530 -6.394 1.00 91.69 139 VAL A CA 1
ATOM 1126 C C . VAL A 1 139 ? -2.668 10.751 -7.864 1.00 91.69 139 VAL A C 1
ATOM 1128 O O . VAL A 1 139 ? -2.288 9.799 -8.542 1.00 91.69 139 VAL A O 1
ATOM 1131 N N . ASP A 1 140 ? -2.717 11.992 -8.350 1.00 93.81 140 ASP A N 1
ATOM 1132 C CA . ASP A 1 140 ? -2.433 12.300 -9.757 1.00 93.81 140 ASP A CA 1
ATOM 1133 C C . ASP A 1 140 ? -0.978 12.010 -10.131 1.00 93.81 140 ASP A C 1
ATOM 1135 O O . ASP A 1 140 ? -0.699 11.450 -11.191 1.00 93.81 140 ASP A O 1
ATOM 1139 N N . LYS A 1 141 ? -0.039 12.331 -9.234 1.00 95.88 141 LYS A N 1
ATOM 1140 C CA . LYS A 1 141 ? 1.386 12.028 -9.412 1.00 95.88 141 LYS A CA 1
ATOM 1141 C C . LYS A 1 141 ? 1.636 10.522 -9.425 1.00 95.88 141 LYS A C 1
ATOM 1143 O O . LYS A 1 141 ? 2.386 10.041 -10.270 1.00 95.88 141 LYS A O 1
ATOM 1148 N N . VAL A 1 142 ? 0.962 9.768 -8.554 1.00 96.56 142 VAL A N 1
ATOM 1149 C CA . VAL A 1 142 ? 1.011 8.299 -8.580 1.00 96.56 142 VAL A CA 1
ATOM 1150 C C . VAL A 1 142 ? 0.445 7.751 -9.888 1.00 96.56 142 VAL A C 1
ATOM 1152 O O . VAL A 1 142 ? 1.061 6.881 -10.491 1.00 96.56 142 VAL A O 1
ATOM 1155 N N . ILE A 1 143 ? -0.696 8.253 -10.365 1.00 96.88 143 ILE A N 1
ATOM 1156 C CA . ILE A 1 143 ? -1.286 7.798 -11.633 1.00 96.88 143 ILE A CA 1
ATOM 1157 C C . ILE A 1 143 ? -0.329 8.063 -12.802 1.00 96.88 143 ILE A C 1
ATOM 1159 O O . ILE A 1 143 ? -0.106 7.164 -13.613 1.00 96.88 143 ILE A O 1
ATOM 1163 N N . LYS A 1 144 ? 0.279 9.255 -12.862 1.00 97.62 144 LYS A N 1
ATOM 1164 C CA . LYS A 1 144 ? 1.304 9.584 -13.865 1.00 97.62 144 LYS A CA 1
ATOM 1165 C C . LYS A 1 144 ? 2.488 8.619 -13.792 1.00 97.62 144 LYS A C 1
ATOM 1167 O O . LYS A 1 144 ? 2.836 8.023 -14.806 1.00 97.62 144 LYS A O 1
ATOM 1172 N N . GLY A 1 145 ? 3.043 8.391 -12.602 1.00 97.94 145 GLY A N 1
ATOM 1173 C CA . GLY A 1 145 ? 4.163 7.463 -12.421 1.00 97.94 145 GLY A CA 1
ATOM 1174 C C . GLY A 1 145 ? 3.817 6.011 -12.768 1.00 97.94 145 GLY A C 1
ATOM 1175 O O . GLY A 1 145 ? 4.617 5.322 -13.392 1.00 97.94 145 GLY A O 1
ATOM 1176 N N . ILE A 1 146 ? 2.601 5.546 -12.462 1.00 98.19 146 ILE A N 1
ATOM 1177 C CA . ILE A 1 146 ? 2.121 4.219 -12.882 1.00 98.19 146 ILE A CA 1
ATOM 1178 C C . ILE A 1 146 ? 2.071 4.115 -14.409 1.00 98.19 146 ILE A C 1
ATOM 1180 O O . ILE A 1 146 ? 2.418 3.069 -14.956 1.00 98.19 146 ILE A O 1
ATOM 1184 N N . ASN A 1 147 ? 1.634 5.168 -15.100 1.00 98.06 147 ASN A N 1
ATOM 1185 C CA . ASN A 1 147 ? 1.601 5.177 -16.561 1.00 98.06 147 ASN A CA 1
ATOM 1186 C C . ASN A 1 147 ? 3.012 5.166 -17.158 1.00 98.06 147 ASN A C 1
ATOM 1188 O O . ASN A 1 147 ? 3.238 4.426 -18.108 1.00 98.06 147 ASN A O 1
ATOM 1192 N N . ILE A 1 148 ? 3.966 5.889 -16.563 1.00 98.31 148 ILE A N 1
ATOM 1193 C CA . ILE A 1 148 ? 5.386 5.816 -16.944 1.00 98.31 148 ILE A CA 1
ATOM 1194 C C . ILE A 1 148 ? 5.901 4.378 -16.816 1.00 98.31 148 ILE A C 1
ATOM 1196 O O . ILE A 1 148 ? 6.441 3.843 -17.783 1.00 98.31 148 ILE A O 1
ATOM 1200 N N . ILE A 1 149 ? 5.666 3.720 -15.668 1.00 98.38 149 ILE A N 1
ATOM 1201 C CA . ILE A 1 149 ? 6.061 2.314 -15.478 1.00 98.38 149 ILE A CA 1
ATOM 1202 C C . ILE A 1 149 ? 5.442 1.446 -16.576 1.00 98.38 149 ILE A C 1
ATOM 1204 O O . ILE A 1 149 ? 6.151 0.683 -17.220 1.00 98.38 149 ILE A O 1
ATOM 1208 N N . LYS A 1 150 ? 4.130 1.560 -16.809 1.00 98.00 150 LYS A N 1
ATOM 1209 C CA . LYS A 1 150 ? 3.426 0.743 -17.808 1.00 98.00 150 LYS A CA 1
ATOM 1210 C C . LYS A 1 150 ? 3.967 0.940 -19.218 1.00 98.00 150 LYS A C 1
ATOM 1212 O O . LYS A 1 150 ? 4.165 -0.054 -19.905 1.00 98.00 150 LYS A O 1
ATOM 1217 N N . ASN A 1 151 ? 4.184 2.186 -19.632 1.00 97.81 151 ASN A N 1
ATOM 1218 C CA . ASN A 1 151 ? 4.641 2.505 -20.979 1.00 97.81 151 ASN A CA 1
ATOM 1219 C C . ASN A 1 151 ? 6.036 1.926 -21.212 1.00 97.81 151 ASN A C 1
ATOM 1221 O O . ASN A 1 151 ? 6.204 1.109 -22.110 1.00 97.81 151 ASN A O 1
ATOM 1225 N N . ILE A 1 152 ? 6.990 2.227 -20.325 1.00 98.00 152 ILE A N 1
ATOM 1226 C CA . ILE A 1 152 ? 8.360 1.723 -20.463 1.00 98.00 152 ILE A CA 1
ATOM 1227 C C . ILE A 1 152 ? 8.385 0.196 -20.380 1.00 98.00 152 ILE A C 1
ATOM 1229 O O . ILE A 1 152 ? 9.012 -0.461 -21.203 1.00 98.00 152 ILE A O 1
ATOM 1233 N N . VAL A 1 153 ? 7.677 -0.406 -19.422 1.00 97.75 153 VAL A N 1
ATOM 1234 C CA . VAL A 1 153 ? 7.611 -1.871 -19.324 1.00 97.75 153 VAL A CA 1
ATOM 1235 C C . VAL A 1 153 ? 7.024 -2.478 -20.597 1.00 97.75 153 VAL A C 1
ATOM 1237 O O . VAL A 1 153 ? 7.508 -3.514 -21.035 1.00 97.75 153 VAL A O 1
ATOM 1240 N N . ASN A 1 154 ? 6.025 -1.850 -21.218 1.00 97.19 154 ASN A N 1
ATOM 1241 C CA . ASN A 1 154 ? 5.446 -2.335 -22.468 1.00 97.19 154 ASN A CA 1
ATOM 1242 C C . ASN A 1 154 ? 6.390 -2.183 -23.671 1.00 97.19 154 ASN A C 1
ATOM 1244 O O . ASN A 1 154 ? 6.385 -3.057 -24.534 1.00 97.19 154 ASN A O 1
ATOM 1248 N N . ASP A 1 155 ? 7.216 -1.137 -23.707 1.00 97.00 155 ASP A N 1
ATOM 1249 C CA . ASP A 1 155 ? 8.207 -0.932 -24.771 1.00 97.00 155 ASP A CA 1
ATOM 1250 C C . ASP A 1 155 ? 9.276 -2.036 -24.775 1.00 97.00 155 ASP A C 1
ATOM 1252 O O . ASP A 1 155 ? 9.689 -2.508 -25.834 1.00 97.00 155 ASP A O 1
ATOM 1256 N N . TYR A 1 156 ? 9.702 -2.484 -23.590 1.00 96.19 156 TYR A N 1
ATOM 1257 C CA . TYR A 1 156 ? 10.711 -3.539 -23.445 1.00 96.19 156 TYR A CA 1
ATOM 1258 C C . TYR A 1 156 ? 10.119 -4.948 -23.367 1.00 96.19 156 TYR A C 1
ATOM 1260 O O . TYR A 1 156 ? 10.778 -5.911 -23.758 1.00 96.19 156 TYR A O 1
ATOM 1268 N N . LEU A 1 157 ? 8.888 -5.082 -22.871 1.00 94.69 157 LEU A N 1
ATOM 1269 C CA . LEU A 1 157 ? 8.164 -6.344 -22.720 1.00 94.69 157 LEU A CA 1
ATOM 1270 C C . LEU A 1 157 ? 6.786 -6.236 -23.397 1.00 94.69 157 LEU A C 1
ATOM 1272 O O . LEU A 1 157 ? 5.764 -6.114 -22.707 1.00 94.69 157 LEU A O 1
ATOM 1276 N N . PRO A 1 158 ? 6.722 -6.291 -24.741 1.00 89.50 158 PRO A N 1
ATOM 1277 C CA . PRO A 1 158 ? 5.454 -6.265 -25.459 1.00 89.50 158 PRO A CA 1
ATOM 1278 C C . PRO A 1 158 ? 4.548 -7.418 -25.018 1.00 89.50 158 PRO A C 1
ATOM 1280 O O . PRO A 1 158 ? 5.010 -8.538 -24.802 1.00 89.50 158 PRO A O 1
ATOM 1283 N N . ASN A 1 159 ? 3.244 -7.157 -24.903 1.00 90.56 159 ASN A N 1
ATOM 1284 C CA . ASN A 1 159 ? 2.243 -8.136 -24.452 1.00 90.56 159 ASN A CA 1
ATOM 1285 C C . ASN A 1 159 ? 2.475 -8.677 -23.027 1.00 90.56 159 ASN A C 1
ATOM 1287 O O . ASN A 1 159 ? 1.996 -9.763 -22.686 1.00 90.56 159 ASN A O 1
ATOM 1291 N N . ASN A 1 160 ? 3.186 -7.933 -22.172 1.00 95.00 160 ASN A N 1
ATOM 1292 C CA . ASN A 1 160 ? 3.271 -8.275 -20.757 1.00 95.00 160 ASN A CA 1
ATOM 1293 C C . ASN A 1 160 ? 1.877 -8.265 -20.096 1.00 95.00 160 ASN A C 1
ATOM 1295 O O . ASN A 1 160 ? 0.968 -7.525 -20.471 1.00 95.00 160 ASN A O 1
ATOM 1299 N N . GLY A 1 161 ? 1.718 -9.097 -19.071 1.00 94.62 161 GLY A N 1
ATOM 1300 C CA . GLY A 1 161 ? 0.496 -9.222 -18.284 1.00 94.62 161 GLY A CA 1
ATOM 1301 C C . GLY A 1 161 ? 0.555 -8.480 -16.950 1.00 94.62 161 GLY A C 1
ATOM 1302 O O . GLY A 1 161 ? -0.107 -8.915 -16.002 1.00 94.62 161 GLY A O 1
ATOM 1303 N N . PHE A 1 162 ? 1.377 -7.433 -16.816 1.00 97.75 162 PHE A N 1
ATOM 1304 C CA . PHE A 1 162 ? 1.486 -6.689 -15.564 1.00 97.75 162 PHE A CA 1
ATOM 1305 C C . PHE A 1 162 ? 0.279 -5.775 -15.347 1.00 97.75 162 PHE A C 1
ATOM 1307 O O . PHE A 1 162 ? -0.060 -4.914 -16.157 1.00 97.75 162 PHE A O 1
ATOM 1314 N N . LYS A 1 163 ? -0.382 -5.940 -14.201 1.00 97.75 163 LYS A N 1
ATOM 1315 C CA . LYS A 1 163 ? -1.564 -5.167 -13.810 1.00 97.75 163 LYS A CA 1
ATOM 1316 C C . LYS A 1 163 ? -1.246 -4.351 -12.565 1.00 97.75 163 LYS A C 1
ATOM 1318 O O . LYS A 1 163 ? -1.432 -4.832 -11.451 1.00 97.75 163 LYS A O 1
ATOM 1323 N N . LEU A 1 164 ? -0.799 -3.112 -12.766 1.00 98.19 164 LEU A N 1
ATOM 1324 C CA . LEU A 1 164 ? -0.544 -2.157 -11.685 1.00 98.19 164 LEU A CA 1
ATOM 1325 C C . LEU A 1 164 ? -1.851 -1.475 -11.267 1.00 98.19 164 LEU A C 1
ATOM 1327 O O . LEU A 1 164 ? -2.533 -0.864 -12.102 1.00 98.19 164 LEU A O 1
ATOM 1331 N N . LYS A 1 165 ? -2.201 -1.580 -9.982 1.00 96.94 165 LYS A N 1
ATOM 1332 C CA . LYS A 1 165 ? -3.420 -1.007 -9.398 1.00 96.94 165 LYS A CA 1
ATOM 1333 C C . LYS A 1 165 ? -3.117 -0.304 -8.083 1.00 96.94 165 LYS A C 1
ATOM 1335 O O . LYS A 1 165 ? -2.372 -0.807 -7.251 1.00 96.94 165 LYS A O 1
ATOM 1340 N N . ILE A 1 166 ? -3.784 0.825 -7.872 1.00 96.25 166 ILE A N 1
ATOM 1341 C CA . ILE A 1 166 ? -3.822 1.491 -6.577 1.00 96.25 166 ILE A CA 1
ATOM 1342 C C . ILE A 1 166 ? -5.239 1.488 -6.012 1.00 96.25 166 ILE A C 1
ATOM 1344 O O . ILE A 1 166 ? -6.194 1.916 -6.669 1.00 96.25 166 ILE A O 1
ATOM 1348 N N . PHE A 1 167 ? -5.364 1.021 -4.774 1.00 93.94 167 PHE A N 1
ATOM 1349 C CA . PHE A 1 167 ? -6.575 1.138 -3.975 1.00 93.94 167 PHE A CA 1
ATOM 1350 C C . PHE A 1 167 ? -6.309 2.154 -2.871 1.00 93.94 167 PHE A C 1
ATOM 1352 O O . PHE A 1 167 ? -5.812 1.805 -1.804 1.00 93.94 167 PHE A O 1
ATOM 1359 N N . ALA A 1 168 ? -6.594 3.420 -3.184 1.00 91.44 168 ALA A N 1
ATOM 1360 C CA . ALA A 1 168 ? -6.395 4.559 -2.297 1.00 91.44 168 ALA A CA 1
ATOM 1361 C C . ALA A 1 168 ? -7.721 5.209 -1.883 1.00 91.44 168 ALA A C 1
ATOM 1363 O O . ALA A 1 168 ? -8.683 5.199 -2.661 1.00 91.44 168 ALA A O 1
ATOM 1364 N N . ASN A 1 169 ? -7.749 5.837 -0.706 1.00 87.31 169 ASN A N 1
ATOM 1365 C CA . ASN A 1 169 ? -8.852 6.686 -0.239 1.00 87.31 169 ASN A CA 1
ATOM 1366 C C . ASN A 1 169 ? -10.210 5.958 -0.338 1.00 87.31 169 ASN A C 1
ATOM 1368 O O . ASN A 1 169 ? -10.373 4.853 0.167 1.00 87.31 169 ASN A O 1
ATOM 1372 N N . GLU A 1 170 ? -11.200 6.515 -1.041 1.00 86.12 170 GLU A N 1
ATOM 1373 C CA . GLU A 1 170 ? -12.502 5.853 -1.204 1.00 86.12 170 GLU A CA 1
ATOM 1374 C C . GLU A 1 170 ? -12.440 4.492 -1.904 1.00 86.12 170 GLU A C 1
ATOM 1376 O O . GLU A 1 170 ? -13.262 3.620 -1.621 1.00 86.12 170 GLU A O 1
ATOM 1381 N N . LYS A 1 171 ? -11.497 4.297 -2.835 1.00 89.88 171 LYS A N 1
ATOM 1382 C CA . LYS A 1 171 ? -11.355 3.011 -3.530 1.00 89.88 171 LYS A CA 1
ATOM 1383 C C . LYS A 1 171 ? -10.854 1.934 -2.580 1.00 89.88 171 LYS A C 1
ATOM 1385 O O . LYS A 1 171 ? -11.276 0.792 -2.720 1.00 89.88 171 LYS A O 1
ATOM 1390 N N . PHE A 1 172 ? -9.992 2.294 -1.629 1.00 88.50 172 PHE A N 1
ATOM 1391 C CA . PHE A 1 172 ? -9.569 1.387 -0.568 1.00 88.50 172 PHE A CA 1
ATOM 1392 C C . PHE A 1 172 ? -10.785 0.891 0.227 1.00 88.50 172 PHE A C 1
ATOM 1394 O O . PHE A 1 172 ? -11.030 -0.312 0.312 1.00 88.50 172 PHE A O 1
ATOM 1401 N N . ASP A 1 173 ? -11.610 1.822 0.704 1.00 80.88 173 ASP A N 1
ATOM 1402 C CA . ASP A 1 173 ? -12.798 1.496 1.495 1.00 80.88 173 ASP A CA 1
ATOM 1403 C C . ASP A 1 173 ? -13.769 0.600 0.741 1.00 80.88 173 ASP A C 1
ATOM 1405 O O . ASP A 1 173 ? -14.197 -0.428 1.254 1.00 80.88 173 ASP A O 1
ATOM 1409 N N . LYS A 1 174 ? -14.118 0.995 -0.485 1.00 85.69 174 LYS A N 1
ATOM 1410 C CA . LYS A 1 174 ? -15.156 0.328 -1.274 1.00 85.69 174 LYS A CA 1
ATOM 1411 C C . LYS A 1 174 ? -14.702 -1.033 -1.798 1.00 85.69 174 LYS A C 1
ATOM 1413 O O . LYS A 1 174 ? -15.494 -1.965 -1.857 1.00 85.69 174 LYS A O 1
ATOM 1418 N N . LEU A 1 175 ? -13.446 -1.155 -2.232 1.00 89.88 175 LEU A N 1
ATOM 1419 C CA . LEU A 1 175 ? -12.979 -2.341 -2.963 1.00 89.88 175 LEU A CA 1
ATOM 1420 C C . LEU A 1 175 ? -12.235 -3.353 -2.093 1.00 89.88 175 LEU A C 1
ATOM 1422 O O . LEU A 1 175 ? -12.107 -4.507 -2.510 1.00 89.88 175 LEU A O 1
ATOM 1426 N N . ILE A 1 176 ? -11.754 -2.933 -0.922 1.00 88.75 176 ILE A N 1
ATOM 1427 C CA . ILE A 1 176 ? -11.077 -3.805 0.038 1.00 88.75 176 ILE A CA 1
ATOM 1428 C C . ILE A 1 176 ? -11.927 -3.925 1.292 1.00 88.75 176 ILE A C 1
ATOM 1430 O O . ILE A 1 176 ? -12.510 -4.978 1.530 1.00 88.75 176 ILE A O 1
ATOM 1434 N N . LEU A 1 177 ? -12.040 -2.843 2.064 1.00 83.62 177 LEU A N 1
ATOM 1435 C CA . LEU A 1 177 ? -12.593 -2.910 3.413 1.00 83.62 177 LEU A CA 1
ATOM 1436 C C . LEU A 1 177 ? -14.045 -3.403 3.426 1.00 83.62 177 LEU A C 1
ATOM 1438 O O . LEU A 1 177 ? -14.361 -4.364 4.116 1.00 83.62 177 LEU A O 1
ATOM 1442 N N . GLN A 1 178 ? -14.925 -2.768 2.651 1.00 81.00 178 GLN A N 1
ATOM 1443 C CA . GLN A 1 178 ? -16.345 -3.125 2.594 1.00 81.00 178 GLN A CA 1
ATOM 1444 C C . GLN A 1 178 ? -16.556 -4.536 2.053 1.00 81.00 178 GLN A C 1
ATOM 1446 O O . GLN A 1 178 ? -17.330 -5.286 2.635 1.00 81.00 178 GLN A O 1
ATOM 1451 N N . LYS A 1 179 ? -15.799 -4.933 1.024 1.00 86.31 179 LYS A N 1
ATOM 1452 C CA . LYS A 1 179 ? -15.896 -6.281 0.453 1.00 86.31 179 LYS A CA 1
ATOM 1453 C C . LYS A 1 179 ? -15.543 -7.377 1.451 1.00 86.31 179 LYS A C 1
ATOM 1455 O O . LYS A 1 179 ? -16.246 -8.379 1.506 1.00 86.31 179 LYS A O 1
ATOM 1460 N N . VAL A 1 180 ? -14.488 -7.183 2.244 1.00 84.38 180 VAL A N 1
ATOM 1461 C CA . VAL A 1 180 ? -14.117 -8.151 3.289 1.00 84.38 180 VAL A CA 1
ATOM 1462 C C . VAL A 1 180 ? -15.212 -8.238 4.353 1.00 84.38 180 VAL A C 1
ATOM 1464 O O . VAL A 1 180 ? -15.615 -9.332 4.726 1.00 84.38 180 VAL A O 1
ATOM 1467 N N . ILE A 1 181 ? -15.762 -7.100 4.797 1.00 76.25 181 ILE A N 1
ATOM 1468 C CA . ILE A 1 181 ? -16.875 -7.089 5.764 1.00 76.25 181 ILE A CA 1
ATOM 1469 C C . ILE A 1 181 ? -18.088 -7.842 5.230 1.00 76.25 181 ILE A C 1
ATOM 1471 O O . ILE A 1 181 ? -18.701 -8.606 5.966 1.00 76.25 181 ILE A O 1
ATOM 1475 N N . GLU A 1 182 ? -18.491 -7.547 3.996 1.00 79.12 182 GLU A N 1
ATOM 1476 C CA . GLU A 1 182 ? -19.670 -8.145 3.373 1.00 79.12 182 GLU A CA 1
ATOM 1477 C C . GLU A 1 182 ? -19.506 -9.657 3.283 1.00 79.12 182 GLU A C 1
ATOM 1479 O O . GLU A 1 182 ? -20.403 -10.385 3.699 1.00 79.12 182 GLU A O 1
ATOM 1484 N N . LYS A 1 183 ? -18.327 -10.125 2.857 1.00 75.62 183 LYS A N 1
ATOM 1485 C CA . LYS A 1 183 ? -18.061 -11.554 2.729 1.00 75.62 183 LYS A CA 1
ATOM 1486 C C . LYS A 1 183 ? -18.010 -12.278 4.077 1.00 75.62 183 LYS A C 1
ATOM 1488 O O . LYS A 1 183 ? -18.610 -13.338 4.224 1.00 75.62 183 LYS A O 1
ATOM 1493 N N . ASN A 1 184 ? -17.422 -11.649 5.093 1.00 66.62 184 ASN A N 1
ATOM 1494 C CA . ASN A 1 184 ? -17.338 -12.208 6.447 1.00 66.62 184 ASN A CA 1
ATOM 1495 C C . ASN A 1 184 ? -18.646 -12.132 7.241 1.00 66.62 184 ASN A C 1
ATOM 1497 O O . ASN A 1 184 ? -18.745 -12.730 8.303 1.00 66.62 184 ASN A O 1
ATOM 1501 N N . LYS A 1 185 ? -19.661 -11.404 6.765 1.00 62.44 185 LYS A N 1
ATOM 1502 C CA . LYS A 1 185 ? -21.022 -11.496 7.319 1.00 62.44 185 LYS A CA 1
ATOM 1503 C C . LYS A 1 185 ? -21.789 -12.705 6.787 1.00 62.44 185 LYS A C 1
ATOM 1505 O O . LYS A 1 185 ? -22.733 -13.139 7.439 1.00 62.44 185 LYS A O 1
ATOM 1510 N N . GLU A 1 186 ? -21.425 -13.204 5.605 1.00 57.78 186 GLU A N 1
ATOM 1511 C CA . GLU A 1 186 ? -22.026 -14.403 5.009 1.00 57.78 186 GLU A CA 1
ATOM 1512 C C . GLU A 1 186 ? -21.448 -15.689 5.616 1.00 57.78 186 GLU A C 1
ATOM 1514 O O . GLU A 1 186 ? -22.155 -16.689 5.724 1.00 57.78 186 GLU A O 1
ATOM 1519 N N . LEU A 1 187 ? -20.179 -15.658 6.034 1.00 51.66 187 LEU A N 1
ATOM 1520 C CA . LEU A 1 187 ? -19.507 -16.744 6.742 1.00 51.66 187 LEU A CA 1
ATOM 1521 C C . LEU A 1 187 ? -19.779 -16.594 8.245 1.00 51.66 187 LEU A C 1
ATOM 1523 O O . LEU A 1 187 ? -19.482 -15.564 8.838 1.00 51.66 187 LEU A O 1
ATOM 1527 N N . SER A 1 188 ? -20.360 -17.605 8.886 1.00 45.78 188 SER A N 1
ATOM 1528 C CA . SER A 1 188 ? -20.772 -17.589 10.300 1.00 45.78 188 SER A CA 1
ATOM 1529 C C . SER A 1 188 ? -19.627 -17.484 11.324 1.00 45.78 188 SER A C 1
ATOM 1531 O O . SER A 1 188 ? -19.866 -17.649 12.520 1.00 45.78 188 SER A O 1
ATOM 1533 N N . ASP A 1 189 ? -18.393 -17.229 10.889 1.00 47.25 189 ASP A N 1
ATOM 1534 C CA . ASP A 1 189 ? -17.208 -17.184 11.741 1.00 47.25 189 ASP A CA 1
ATOM 1535 C C . ASP A 1 189 ? -17.132 -15.845 12.476 1.00 47.25 189 ASP A C 1
ATOM 1537 O O . ASP A 1 189 ? -16.494 -14.869 12.070 1.00 47.25 189 ASP A O 1
ATOM 1541 N N . ILE A 1 190 ? -17.829 -15.831 13.612 1.00 44.28 190 ILE A N 1
ATOM 1542 C CA . ILE A 1 190 ? -17.979 -14.706 14.536 1.00 44.28 190 ILE A CA 1
ATOM 1543 C C . ILE A 1 190 ? -16.620 -14.095 14.909 1.00 44.28 190 ILE A C 1
ATOM 1545 O O . ILE A 1 190 ? -16.541 -12.882 15.049 1.00 44.28 190 ILE A O 1
ATOM 1549 N N . GLU A 1 191 ? -15.541 -14.874 15.019 1.00 42.41 191 GLU A N 1
ATOM 1550 C CA . GLU A 1 191 ? -14.209 -14.367 15.384 1.00 42.41 191 GLU A CA 1
ATOM 1551 C C . GLU A 1 191 ? -13.544 -13.542 14.276 1.00 42.41 191 GLU A C 1
ATOM 1553 O O . GLU A 1 191 ? -13.052 -12.449 14.552 1.00 42.41 191 GLU A O 1
ATOM 1558 N N . ILE A 1 192 ? -13.586 -13.991 13.018 1.00 46.66 192 ILE A N 1
ATOM 1559 C CA . ILE A 1 192 ? -13.038 -13.236 11.879 1.00 46.66 192 ILE A CA 1
ATOM 1560 C C . ILE A 1 192 ? -13.927 -12.030 11.585 1.00 46.66 192 ILE A C 1
ATOM 1562 O O . ILE A 1 192 ? -13.418 -10.944 11.303 1.00 46.66 192 ILE A O 1
ATOM 1566 N N . ALA A 1 193 ? -15.248 -12.169 11.716 1.00 43.28 193 ALA A N 1
ATOM 1567 C CA . ALA A 1 193 ? -16.176 -11.048 11.636 1.00 43.28 193 ALA A CA 1
ATOM 1568 C C . ALA A 1 193 ? -15.944 -10.031 12.768 1.00 43.28 193 ALA A C 1
ATOM 1570 O O . ALA A 1 193 ? -15.994 -8.826 12.521 1.00 43.28 193 ALA A O 1
ATOM 1571 N N . LEU A 1 194 ? -15.632 -10.474 13.991 1.00 43.81 194 LEU A N 1
ATOM 1572 C CA . LEU A 1 194 ? -15.283 -9.616 15.127 1.00 43.81 194 LEU A CA 1
ATOM 1573 C C . LEU A 1 194 ? -13.937 -8.927 14.918 1.00 43.81 194 LEU A C 1
ATOM 1575 O O . LEU A 1 194 ? -13.854 -7.721 15.138 1.00 43.81 194 LEU A O 1
ATOM 1579 N N . GLU A 1 195 ? -12.919 -9.636 14.439 1.00 52.59 195 GLU A N 1
ATOM 1580 C CA . GLU A 1 195 ? -11.609 -9.059 14.146 1.00 52.59 195 GLU A CA 1
ATOM 1581 C C . GLU A 1 195 ? -11.744 -8.053 12.996 1.00 52.59 195 GLU A C 1
ATOM 1583 O O . GLU A 1 195 ? -11.475 -6.872 13.182 1.00 52.59 195 GLU A O 1
ATOM 1588 N N . SER A 1 196 ? -12.341 -8.445 11.866 1.00 46.94 196 SER A N 1
ATOM 1589 C CA . SER A 1 196 ? -12.667 -7.562 10.734 1.00 46.94 196 SER A CA 1
ATOM 1590 C C . SER A 1 196 ? -13.515 -6.360 11.160 1.00 46.94 196 SER A C 1
ATOM 1592 O O . SER A 1 196 ? -13.252 -5.232 10.752 1.00 46.94 196 SER A O 1
ATOM 1594 N N . SER A 1 197 ? -14.515 -6.551 12.024 1.00 47.16 197 SER A N 1
ATOM 1595 C CA . SER A 1 197 ? -15.343 -5.456 12.543 1.00 47.16 197 SER A CA 1
ATOM 1596 C C . SER A 1 197 ? -14.573 -4.543 13.499 1.00 47.16 197 SER A C 1
ATOM 1598 O O . SER A 1 197 ? -14.810 -3.335 13.485 1.00 47.16 197 SER A O 1
ATOM 1600 N N . ARG A 1 198 ? -13.606 -5.058 14.272 1.00 48.78 198 ARG A N 1
ATOM 1601 C CA . ARG A 1 198 ? -12.660 -4.258 15.062 1.00 48.78 198 ARG A CA 1
ATOM 1602 C C . ARG A 1 198 ? -11.743 -3.453 14.147 1.00 48.78 198 ARG A C 1
ATOM 1604 O O . ARG A 1 198 ? -11.630 -2.248 14.361 1.00 48.78 198 ARG A O 1
ATOM 1611 N N . LEU A 1 199 ? -11.186 -4.059 13.092 1.00 52.44 199 LEU A N 1
ATOM 1612 C CA . LEU A 1 199 ? -10.389 -3.378 12.056 1.00 52.44 199 LEU A CA 1
ATOM 1613 C C . LEU A 1 199 ? -11.179 -2.222 11.433 1.00 52.44 199 LEU A C 1
ATOM 1615 O O . LEU A 1 199 ? -10.684 -1.106 11.294 1.00 52.44 199 LEU A O 1
ATOM 1619 N N . VAL A 1 200 ? -12.453 -2.466 11.140 1.00 50.47 200 VAL A N 1
ATOM 1620 C CA . VAL A 1 200 ? -13.381 -1.498 10.549 1.00 50.47 200 VAL A CA 1
ATOM 1621 C C . VAL A 1 200 ? -13.806 -0.427 11.534 1.00 50.47 200 VAL A C 1
ATOM 1623 O O . VAL A 1 200 ? -13.973 0.717 11.134 1.00 50.47 200 VAL A O 1
ATOM 1626 N N . THR A 1 201 ? -13.985 -0.764 12.807 1.00 46.41 201 THR A N 1
ATOM 1627 C CA . THR A 1 201 ? -14.334 0.194 13.861 1.00 46.41 201 THR A CA 1
ATOM 1628 C C . THR A 1 201 ? -13.153 1.120 14.127 1.00 46.41 201 THR A C 1
ATOM 1630 O O . THR A 1 201 ? -13.319 2.335 14.127 1.00 46.41 201 THR A O 1
ATOM 1633 N N . VAL A 1 202 ? -11.937 0.575 14.234 1.00 51.88 202 VAL A N 1
ATOM 1634 C CA . VAL A 1 202 ? -10.695 1.358 14.302 1.00 51.88 202 VAL A CA 1
ATOM 1635 C C . VAL A 1 202 ? -10.565 2.236 13.061 1.00 51.88 202 VAL A C 1
ATOM 16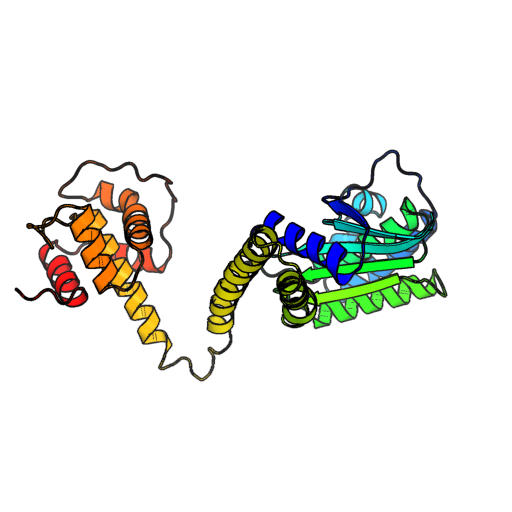37 O O . VAL A 1 202 ? -10.272 3.424 13.173 1.00 51.88 202 VAL A O 1
ATOM 1640 N N . TYR A 1 203 ? -10.829 1.697 11.875 1.00 48.41 203 TYR A N 1
ATOM 1641 C CA . TYR A 1 203 ? -10.747 2.456 10.636 1.00 48.41 203 TYR A CA 1
ATOM 1642 C C . TYR A 1 203 ? -11.797 3.577 10.529 1.00 48.41 203 TYR A C 1
ATOM 1644 O O . TYR A 1 203 ? -11.448 4.717 10.234 1.00 48.41 203 TYR A O 1
ATOM 1652 N N . LYS A 1 204 ? -13.073 3.294 10.814 1.00 48.28 204 LYS A N 1
ATOM 1653 C CA . LYS A 1 204 ? -14.185 4.258 10.753 1.00 48.28 204 LYS A CA 1
ATOM 1654 C C . LYS A 1 204 ? -14.063 5.359 11.799 1.00 48.28 204 LYS A C 1
ATOM 1656 O O . LYS A 1 204 ? -14.330 6.508 11.463 1.00 48.28 204 LYS A O 1
ATOM 1661 N N . ASN A 1 205 ? -13.613 5.032 13.010 1.00 46.50 205 ASN A N 1
ATOM 1662 C CA . ASN A 1 205 ? -13.359 6.029 14.049 1.00 46.50 205 ASN A CA 1
ATOM 1663 C C . ASN A 1 205 ? -12.240 6.986 13.603 1.00 46.50 205 ASN A C 1
ATOM 1665 O O . ASN A 1 205 ? -12.415 8.197 13.637 1.00 46.50 205 ASN A O 1
ATOM 1669 N N . ASN A 1 206 ? -11.162 6.455 13.014 1.00 44.62 206 ASN A N 1
ATOM 1670 C CA . ASN A 1 206 ? -10.087 7.279 12.456 1.00 44.62 206 ASN A CA 1
ATOM 1671 C C . ASN A 1 206 ? -10.506 8.080 11.206 1.00 44.62 206 ASN A C 1
ATOM 1673 O O . ASN A 1 206 ? -9.957 9.154 10.952 1.00 44.62 206 ASN A O 1
ATOM 1677 N N . LYS A 1 207 ? -11.464 7.574 10.412 1.00 39.28 207 LYS A N 1
ATOM 1678 C CA . LYS A 1 207 ? -12.019 8.280 9.248 1.00 39.28 207 LYS A CA 1
ATOM 1679 C C . LYS A 1 207 ? -12.979 9.400 9.658 1.00 39.28 207 LYS A C 1
ATOM 1681 O O . LYS A 1 207 ? -12.985 10.445 9.018 1.00 39.28 207 LYS A O 1
ATOM 1686 N N . GLN A 1 208 ? -13.740 9.234 10.743 1.00 38.41 208 GLN A N 1
ATOM 1687 C CA . GLN A 1 208 ? -14.484 10.335 11.364 1.00 38.41 208 GLN A CA 1
ATOM 1688 C C . GLN A 1 208 ? -13.515 11.428 11.843 1.00 38.41 208 GLN A C 1
ATOM 1690 O O . GLN A 1 208 ? -13.722 12.587 11.494 1.00 38.41 208 GLN A O 1
ATOM 1695 N N . ASP A 1 209 ? -12.379 11.065 12.444 1.00 36.09 209 ASP A N 1
ATOM 1696 C CA . ASP A 1 209 ? -11.329 12.017 12.850 1.00 36.09 209 ASP A CA 1
ATOM 1697 C C . ASP A 1 209 ? -10.620 12.737 11.674 1.00 36.09 209 ASP A C 1
ATOM 1699 O O . ASP A 1 209 ? -10.043 13.811 11.860 1.00 36.09 209 ASP A O 1
ATOM 1703 N N . THR A 1 210 ? -10.657 12.191 10.446 1.00 33.38 210 THR A N 1
ATOM 1704 C CA . THR A 1 210 ? -10.085 12.817 9.225 1.00 33.38 210 THR A CA 1
ATOM 1705 C C . THR A 1 210 ? -11.115 13.558 8.362 1.00 33.38 210 THR A C 1
ATOM 1707 O O . THR A 1 210 ? -10.781 14.578 7.755 1.00 33.38 210 THR A O 1
ATOM 1710 N N . ILE A 1 211 ? -12.378 13.121 8.337 1.00 33.19 211 ILE A N 1
ATOM 1711 C CA . ILE A 1 211 ? -13.492 13.838 7.685 1.00 33.19 211 ILE A CA 1
ATOM 1712 C C . ILE A 1 211 ? -13.830 15.125 8.460 1.00 33.19 211 ILE A C 1
ATOM 1714 O O . ILE A 1 211 ? -14.168 16.140 7.848 1.00 33.19 211 ILE A O 1
ATOM 1718 N N . ILE A 1 212 ? -13.630 15.139 9.784 1.00 34.75 212 ILE A N 1
ATOM 1719 C CA . ILE A 1 212 ? -13.706 16.354 10.614 1.00 34.75 212 ILE A CA 1
ATOM 1720 C C . ILE A 1 212 ? -12.662 17.407 10.178 1.00 34.75 212 ILE A C 1
ATOM 1722 O O . ILE A 1 212 ? -12.936 18.599 10.248 1.00 34.75 212 ILE A O 1
ATOM 1726 N N . LYS A 1 213 ? -11.504 16.998 9.635 1.00 33.03 213 LYS A N 1
ATOM 1727 C CA . LYS A 1 213 ? -10.406 17.911 9.249 1.00 33.03 213 LYS A CA 1
ATOM 1728 C C . LYS A 1 213 ? -10.550 18.552 7.860 1.00 33.03 213 LYS A C 1
ATOM 1730 O O . LYS A 1 213 ? -9.845 19.518 7.573 1.00 33.03 213 LYS A O 1
ATOM 1735 N N . THR A 1 214 ? -11.416 18.031 6.984 1.00 30.28 214 THR A N 1
ATOM 1736 C CA . THR A 1 214 ? -11.473 18.420 5.555 1.00 30.28 214 THR A CA 1
ATOM 1737 C C . THR A 1 214 ? -12.690 19.269 5.167 1.00 30.28 214 THR A C 1
ATOM 1739 O O . THR A 1 214 ? -12.579 20.087 4.259 1.00 30.28 214 THR A O 1
ATOM 1742 N N . ASN A 1 215 ? -13.809 19.208 5.899 1.00 28.80 215 ASN A N 1
ATOM 1743 C CA . ASN A 1 215 ? -15.016 20.026 5.636 1.00 28.80 215 ASN A CA 1
ATOM 1744 C C . ASN A 1 215 ? -14.976 21.443 6.236 1.00 28.80 215 ASN A C 1
ATOM 1746 O O . ASN A 1 215 ? -15.989 22.119 6.442 1.00 28.80 215 ASN A O 1
ATOM 1750 N N . ASP A 1 216 ? -13.769 21.896 6.517 1.00 36.69 216 ASP A N 1
ATOM 1751 C CA . ASP A 1 216 ? -13.497 22.834 7.581 1.00 36.69 216 ASP A CA 1
ATOM 1752 C C . ASP A 1 216 ? -13.079 24.201 6.987 1.00 36.69 216 ASP A C 1
ATOM 1754 O O . ASP A 1 216 ? -12.434 24.995 7.634 1.00 36.69 216 ASP A O 1
ATOM 1758 N N . ASN A 1 217 ? -13.444 24.560 5.750 1.00 36.25 217 ASN A N 1
ATOM 1759 C CA . ASN A 1 217 ? -13.096 25.902 5.232 1.00 36.25 217 ASN A CA 1
ATOM 1760 C C . ASN A 1 217 ? -14.256 26.891 5.090 1.00 36.25 217 ASN A C 1
ATOM 1762 O O . ASN A 1 217 ? -13.984 28.082 5.095 1.00 36.25 217 ASN A O 1
ATOM 1766 N N . ASN A 1 218 ? -15.527 26.468 5.085 1.00 34.84 218 ASN A N 1
ATOM 1767 C CA . ASN A 1 218 ? -16.645 27.431 4.995 1.00 34.84 218 ASN A CA 1
ATOM 1768 C C . ASN A 1 218 ? -17.774 27.239 6.019 1.00 34.84 218 ASN A C 1
ATOM 1770 O O . ASN A 1 218 ? -18.546 28.161 6.261 1.00 34.84 218 ASN A O 1
ATOM 1774 N N . THR A 1 219 ? -17.817 26.106 6.720 1.00 35.03 219 THR A N 1
ATOM 1775 C CA . THR A 1 219 ? -18.756 25.858 7.835 1.00 35.03 219 THR A CA 1
ATOM 1776 C C . THR A 1 219 ? -18.087 25.926 9.219 1.00 35.03 219 THR A C 1
ATOM 1778 O O . THR A 1 219 ? -18.759 25.761 10.240 1.00 35.03 219 THR A O 1
ATOM 1781 N N . ARG A 1 220 ? -16.776 26.240 9.256 1.00 36.41 220 ARG A N 1
ATOM 1782 C CA . ARG A 1 220 ? -15.877 26.242 10.434 1.00 36.41 220 ARG A CA 1
ATOM 1783 C C . ARG A 1 220 ? -16.297 27.148 11.583 1.00 36.41 220 ARG A C 1
ATOM 1785 O O . ARG A 1 220 ? -15.902 26.914 12.713 1.00 36.41 220 ARG A O 1
ATOM 1792 N N . LYS A 1 221 ? -17.076 28.202 11.345 1.00 37.19 221 LYS A N 1
ATOM 1793 C CA . LYS A 1 221 ? -17.215 29.256 12.363 1.00 37.19 221 LYS A CA 1
ATOM 1794 C C . LYS A 1 221 ? -18.196 28.945 13.500 1.00 37.19 221 LYS A C 1
ATOM 1796 O O . LYS A 1 221 ? -18.225 29.698 14.463 1.00 37.19 221 LYS A O 1
ATOM 1801 N N . ARG A 1 222 ? -19.014 27.886 13.401 1.00 33.22 222 ARG A N 1
ATOM 1802 C CA . ARG A 1 222 ? -20.092 27.621 14.384 1.00 33.22 222 ARG A CA 1
ATOM 1803 C C . ARG A 1 222 ? -20.088 26.249 15.069 1.00 33.22 222 ARG A C 1
ATOM 1805 O O . ARG A 1 222 ? -20.718 26.139 16.110 1.00 33.22 222 ARG A O 1
ATOM 1812 N N . ARG A 1 223 ? -19.425 25.215 14.531 1.00 33.59 223 ARG A N 1
ATOM 1813 C CA . ARG A 1 223 ? -19.397 23.862 15.143 1.00 33.59 223 ARG A CA 1
ATOM 1814 C C . ARG A 1 223 ? -18.073 23.491 15.828 1.00 33.59 223 ARG A C 1
ATOM 1816 O O . ARG A 1 223 ? -18.106 22.628 16.697 1.00 33.59 223 ARG A O 1
ATOM 1823 N N . SER A 1 224 ? -16.950 24.147 15.507 1.00 43.94 224 SER A N 1
ATOM 1824 C CA . SER A 1 224 ? -15.653 23.894 16.164 1.00 43.94 224 SER A CA 1
ATOM 1825 C C . SER A 1 224 ? -15.630 24.356 17.624 1.00 43.94 224 SER A C 1
ATOM 1827 O O . SER A 1 224 ? -15.072 23.666 18.468 1.00 43.94 224 SER A O 1
ATOM 1829 N N . SER A 1 225 ? -16.329 25.451 17.956 1.00 51.06 225 SER A N 1
ATOM 1830 C CA . SER A 1 225 ? -16.312 26.000 19.319 1.00 51.06 225 SER A CA 1
ATOM 1831 C C . SER A 1 225 ? -16.847 25.019 20.360 1.00 51.06 225 SER A C 1
ATOM 1833 O O . SER A 1 225 ? -16.336 24.988 21.466 1.00 51.06 225 SER A O 1
ATOM 1835 N N . ILE A 1 226 ? -17.843 24.199 20.006 1.00 51.25 226 ILE A N 1
ATOM 1836 C CA . ILE A 1 226 ? -18.496 23.279 20.948 1.00 51.25 226 ILE A CA 1
ATOM 1837 C C . ILE A 1 226 ? -17.583 22.085 21.266 1.00 51.25 226 ILE A C 1
ATOM 1839 O O . ILE A 1 226 ? -17.480 21.686 22.421 1.00 51.25 226 ILE A O 1
ATOM 1843 N N . SER A 1 227 ? -16.890 21.526 20.265 1.00 61.81 227 SER A N 1
ATOM 1844 C CA . SER A 1 227 ? -15.949 20.414 20.480 1.00 61.81 227 SER A CA 1
ATOM 1845 C C . SER A 1 227 ? -14.682 20.876 21.202 1.00 61.81 227 SER A C 1
ATOM 1847 O O . SER A 1 227 ? -14.200 20.175 22.090 1.00 61.81 227 SER A O 1
ATOM 1849 N N . ASP A 1 228 ? -14.169 22.059 20.856 1.00 69.50 228 ASP A N 1
ATOM 1850 C CA . ASP A 1 228 ? -13.004 22.647 21.522 1.00 69.50 228 ASP A CA 1
ATOM 1851 C C . ASP A 1 228 ? -13.326 22.991 22.983 1.00 69.50 228 ASP A C 1
ATOM 1853 O O . ASP A 1 228 ? -12.512 22.739 23.869 1.00 69.50 228 ASP A O 1
ATOM 1857 N N . GLU A 1 229 ? -14.539 23.482 23.259 1.00 73.44 229 GLU A N 1
ATOM 1858 C CA . GLU A 1 229 ? -15.007 23.771 24.615 1.00 73.44 229 GLU A CA 1
ATOM 1859 C C . GLU A 1 229 ? -15.135 22.495 25.465 1.00 73.44 229 GLU A C 1
ATOM 1861 O O . GLU A 1 229 ? -14.742 22.497 26.632 1.00 73.44 229 GLU A O 1
ATOM 1866 N N . ILE A 1 230 ? -15.631 21.388 24.898 1.00 77.69 230 ILE A N 1
ATOM 1867 C CA . ILE A 1 230 ? -15.719 20.096 25.603 1.00 77.69 230 ILE A CA 1
ATOM 1868 C C . ILE A 1 230 ? -14.316 19.563 25.929 1.00 77.69 230 ILE A C 1
ATOM 1870 O O . ILE A 1 230 ? -14.034 19.228 27.081 1.00 77.69 230 ILE A O 1
ATOM 1874 N N . ILE A 1 231 ? -13.402 19.562 24.954 1.00 82.81 231 ILE A N 1
ATOM 1875 C CA . ILE A 1 231 ? -12.016 19.113 25.153 1.00 82.81 231 ILE A CA 1
ATOM 1876 C C . ILE A 1 231 ? -11.297 19.999 26.181 1.00 82.81 231 ILE A C 1
ATOM 1878 O O . ILE A 1 231 ? -10.560 19.494 27.034 1.00 82.81 231 ILE A O 1
ATOM 1882 N N . GLU A 1 232 ? -11.526 21.313 26.138 1.00 86.94 232 GLU A N 1
ATOM 1883 C CA . GLU A 1 232 ? -10.965 22.255 27.102 1.00 86.94 232 GLU A CA 1
ATOM 1884 C C . GLU A 1 232 ? -11.474 21.970 28.524 1.00 86.94 232 GLU A C 1
ATOM 1886 O O . GLU A 1 232 ? -10.664 21.894 29.452 1.00 86.94 232 GLU A O 1
ATOM 1891 N N . LYS A 1 233 ? -12.783 21.735 28.698 1.00 88.75 233 LYS A N 1
ATOM 1892 C CA . LYS A 1 233 ? -13.389 21.352 29.987 1.00 88.75 233 LYS A CA 1
ATOM 1893 C C . LYS A 1 233 ? -12.764 20.076 30.547 1.00 88.75 233 LYS A C 1
ATOM 1895 O O . LYS A 1 233 ? -12.367 20.047 31.711 1.00 88.75 233 LYS A O 1
ATOM 1900 N N . GLU A 1 234 ? -12.586 19.050 29.717 1.00 91.75 234 GLU A N 1
ATOM 1901 C CA . GLU A 1 234 ? -11.937 17.801 30.128 1.00 91.75 234 GLU A CA 1
ATOM 1902 C C . GLU A 1 234 ? -10.491 18.015 30.600 1.00 91.75 234 GLU A C 1
ATOM 1904 O O . GLU A 1 234 ? -10.073 17.441 31.608 1.00 91.75 234 GLU A O 1
ATOM 1909 N N . HIS A 1 235 ? -9.714 18.847 29.896 1.00 93.50 235 HIS A N 1
ATOM 1910 C CA . HIS A 1 235 ? -8.331 19.148 30.277 1.00 93.50 235 HIS A CA 1
ATOM 1911 C C . HIS A 1 235 ? -8.240 19.969 31.564 1.00 93.50 235 HIS A C 1
ATOM 1913 O O . HIS A 1 235 ? -7.372 19.686 32.389 1.00 93.50 235 HIS A O 1
ATOM 1919 N N . LYS A 1 236 ? -9.143 20.935 31.773 1.00 93.25 236 LYS A N 1
ATOM 1920 C CA . LYS A 1 236 ? -9.228 21.703 33.024 1.00 93.25 236 LYS A CA 1
ATOM 1921 C C . LYS A 1 236 ? -9.504 20.789 34.217 1.00 93.25 236 LYS A C 1
ATOM 1923 O O . LYS A 1 236 ? -8.775 20.830 35.208 1.00 93.25 236 LYS A O 1
ATOM 1928 N N . VAL A 1 237 ? -10.498 19.906 34.096 1.00 93.25 237 VAL A N 1
ATOM 1929 C CA . VAL A 1 237 ? -10.855 18.956 35.161 1.00 93.25 237 VAL A CA 1
ATOM 1930 C C . VAL A 1 237 ? -9.712 17.974 35.429 1.00 93.25 237 VAL A C 1
ATOM 1932 O O . VAL A 1 237 ? -9.353 17.741 36.582 1.00 93.25 237 VAL A O 1
ATOM 1935 N N . ALA A 1 238 ? -9.079 17.435 34.383 1.00 92.62 238 ALA A N 1
ATOM 1936 C CA . ALA A 1 238 ? -7.933 16.538 34.531 1.00 92.62 238 ALA A CA 1
ATOM 1937 C C . ALA A 1 238 ? -6.730 17.215 35.210 1.00 92.62 238 ALA A C 1
ATOM 1939 O O . ALA A 1 238 ? -6.081 16.600 36.060 1.00 92.62 238 ALA A O 1
ATOM 1940 N N . TYR A 1 239 ? -6.453 18.480 34.874 1.00 92.06 239 TYR A N 1
ATOM 1941 C CA . TYR A 1 239 ? -5.423 19.281 35.533 1.00 92.06 239 TYR A CA 1
ATOM 1942 C C . TYR A 1 239 ? -5.731 19.460 37.024 1.00 92.06 239 TYR A C 1
ATOM 1944 O O . TYR A 1 239 ? -4.866 19.201 37.863 1.00 92.06 239 TYR A O 1
ATOM 1952 N N . TYR A 1 240 ? -6.970 19.833 37.366 1.00 92.31 240 TYR A N 1
ATOM 1953 C CA . TYR A 1 240 ? -7.385 20.001 38.760 1.00 92.31 240 TYR A CA 1
ATOM 1954 C C . TYR A 1 240 ? -7.221 18.706 39.557 1.00 92.31 240 TYR A C 1
ATOM 1956 O O . TYR A 1 240 ? -6.568 18.705 40.598 1.00 92.31 240 TYR A O 1
ATOM 1964 N N . LEU A 1 241 ? -7.722 17.582 39.032 1.00 91.12 241 LEU A N 1
ATOM 1965 C CA . LEU A 1 241 ? -7.593 16.275 39.681 1.00 91.12 241 LEU A CA 1
ATOM 1966 C C . LEU A 1 241 ? -6.134 15.843 39.841 1.00 91.12 241 LEU A C 1
ATOM 1968 O O . LEU A 1 241 ? -5.801 15.154 40.804 1.00 91.12 241 LEU A O 1
ATOM 1972 N N . SER A 1 242 ? -5.257 16.230 38.912 1.00 88.88 242 SER A N 1
ATOM 1973 C CA . SER A 1 242 ? -3.826 15.971 39.050 1.00 88.88 242 SER A CA 1
ATOM 1974 C C . SER A 1 242 ? -3.233 16.823 40.171 1.00 88.88 242 SER A C 1
ATOM 1976 O O . SER A 1 242 ? -2.486 16.302 40.996 1.00 88.88 242 SER A O 1
ATOM 1978 N N . ARG A 1 243 ? -3.569 18.113 40.259 1.00 86.94 243 ARG A N 1
ATOM 1979 C CA . ARG A 1 243 ? -2.930 19.042 41.204 1.00 86.94 243 ARG A CA 1
ATOM 1980 C C . ARG A 1 243 ? -3.501 18.998 42.627 1.00 86.94 243 ARG A C 1
ATOM 1982 O O . ARG A 1 243 ? -2.726 19.147 43.572 1.00 86.94 243 ARG A O 1
ATOM 1989 N N . PHE A 1 244 ? -4.808 18.793 42.780 1.00 87.62 244 PHE A N 1
ATOM 1990 C CA . PHE A 1 244 ? -5.538 18.968 44.045 1.00 87.62 244 PHE A CA 1
ATOM 1991 C C . PHE A 1 244 ? -6.365 17.751 44.480 1.00 87.62 244 PHE A C 1
ATOM 1993 O O . PHE A 1 244 ? -6.934 17.774 45.568 1.00 87.62 244 PHE A O 1
ATOM 2000 N N . GLU A 1 245 ? -6.371 16.675 43.683 1.00 87.25 245 GLU A N 1
ATOM 2001 C CA . GLU A 1 245 ? -7.175 15.463 43.909 1.00 87.25 245 GLU A CA 1
ATOM 2002 C C . GLU A 1 245 ? -8.697 15.725 43.859 1.00 87.25 245 GLU A C 1
ATOM 2004 O O . GLU A 1 245 ? -9.155 16.751 43.361 1.00 87.25 245 GLU A O 1
ATOM 2009 N N . HIS A 1 246 ? -9.499 14.743 44.280 1.00 87.69 246 HIS A N 1
ATOM 2010 C CA . HIS A 1 246 ? -10.964 14.778 44.191 1.00 87.69 246 HIS A CA 1
ATOM 2011 C C . HIS A 1 246 ? -11.647 15.261 45.477 1.00 87.69 246 HIS A C 1
ATOM 2013 O O . HIS A 1 246 ? -12.767 15.757 45.401 1.00 87.69 246 HIS A O 1
ATOM 2019 N N . ASP A 1 247 ? -10.987 15.140 46.632 1.00 84.69 247 ASP A N 1
ATOM 2020 C CA . ASP A 1 247 ? -11.580 15.329 47.964 1.00 84.69 247 ASP A CA 1
ATOM 2021 C C . ASP A 1 247 ? -12.239 16.707 48.142 1.00 84.69 247 ASP A C 1
ATOM 2023 O O . ASP A 1 247 ? -13.245 16.836 48.829 1.00 84.69 247 ASP A O 1
ATOM 2027 N N . LEU A 1 248 ? -11.694 17.746 47.500 1.00 85.00 248 LEU A N 1
ATOM 2028 C CA . LEU A 1 248 ? -12.216 19.116 47.588 1.00 85.00 248 LEU A CA 1
ATOM 2029 C C . LEU A 1 248 ? -13.431 19.371 46.683 1.00 85.00 248 LEU A C 1
ATOM 2031 O O . LEU A 1 248 ? -14.175 20.319 46.918 1.00 85.00 248 LEU A O 1
ATOM 2035 N N . LEU A 1 249 ? -13.642 18.536 45.664 1.00 86.00 249 LEU A N 1
ATOM 2036 C CA . LEU A 1 249 ? -14.835 18.571 44.810 1.00 86.00 249 LEU A CA 1
ATOM 2037 C C . LEU A 1 249 ? -15.914 17.602 45.303 1.00 86.00 249 LEU A C 1
ATOM 2039 O O . LEU A 1 249 ? -17.104 17.836 45.108 1.00 86.00 249 LEU A O 1
ATOM 2043 N N . PHE A 1 250 ? -15.491 16.495 45.907 1.00 86.69 250 PHE A N 1
ATOM 2044 C CA . PHE A 1 250 ? -16.323 15.340 46.215 1.00 86.69 250 PHE A CA 1
ATOM 2045 C C . PHE A 1 250 ? -15.903 14.695 47.549 1.00 86.69 250 PHE A C 1
ATOM 2047 O O . PHE A 1 250 ? -15.495 13.533 47.553 1.00 86.69 250 PHE A O 1
ATOM 2054 N N . PRO A 1 251 ? -16.007 15.407 48.690 1.00 85.19 251 PRO A N 1
ATOM 2055 C CA . PRO A 1 251 ? -15.515 14.930 49.990 1.00 85.19 251 PRO A CA 1
ATOM 2056 C C . PRO A 1 251 ? -16.211 13.656 50.490 1.00 85.19 251 PRO A C 1
ATOM 2058 O O . PRO A 1 251 ? -15.670 12.924 51.313 1.00 85.19 251 PRO A O 1
ATOM 2061 N N . GLN A 1 252 ? -17.421 13.388 50.000 1.00 87.00 252 GLN A N 1
ATOM 2062 C CA . GLN A 1 252 ? -18.234 12.228 50.353 1.00 87.00 252 GLN A CA 1
ATOM 2063 C C . GLN A 1 252 ? -17.944 10.981 49.504 1.00 87.00 252 GLN A C 1
ATOM 2065 O O . GLN A 1 252 ? -18.501 9.919 49.779 1.00 87.00 252 GLN A O 1
ATOM 2070 N N . TYR A 1 253 ? -17.134 11.099 48.449 1.00 87.19 253 TYR A N 1
ATOM 2071 C CA . TYR A 1 253 ? -16.846 10.006 47.525 1.00 87.19 253 TYR A CA 1
ATOM 2072 C C . TYR A 1 253 ? -15.391 9.574 47.642 1.00 87.19 253 TYR A C 1
ATOM 2074 O O . TYR A 1 253 ? -1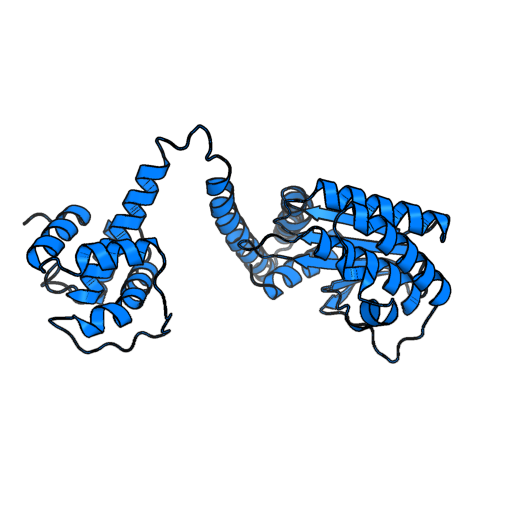4.504 10.397 47.826 1.00 87.19 253 TYR A O 1
ATOM 2082 N N . ASN A 1 254 ? -15.134 8.278 47.472 1.00 87.56 254 ASN A N 1
ATOM 2083 C CA . ASN A 1 254 ? -13.770 7.810 47.247 1.00 87.56 254 ASN A CA 1
ATOM 2084 C C . ASN A 1 254 ? -13.312 8.111 45.809 1.00 87.56 254 ASN A C 1
ATOM 2086 O O . ASN A 1 254 ? -14.118 8.435 44.933 1.00 87.56 254 ASN A O 1
ATOM 2090 N N . GLN A 1 255 ? -12.015 7.930 45.537 1.00 84.25 255 GLN A N 1
ATOM 2091 C CA . GLN A 1 255 ? -11.432 8.286 44.242 1.00 84.25 255 GLN A CA 1
ATOM 2092 C C . GLN A 1 255 ? -12.140 7.592 43.072 1.00 84.25 255 GLN A C 1
ATOM 2094 O O . GLN A 1 255 ? -12.407 8.225 42.059 1.00 84.25 255 GLN A O 1
ATOM 2099 N N . SER A 1 256 ? -12.474 6.306 43.178 1.00 87.19 256 SER A N 1
ATOM 2100 C CA . SER A 1 256 ? -13.162 5.604 42.088 1.00 87.19 256 SER A CA 1
ATOM 2101 C C . SER A 1 256 ? -14.550 6.196 41.834 1.00 87.19 256 SER A C 1
ATOM 2103 O O . SER A 1 256 ? -14.865 6.539 40.699 1.00 87.19 256 SER A O 1
ATOM 2105 N N . GLN A 1 257 ? -15.326 6.419 42.898 1.00 88.00 257 GLN A N 1
ATOM 2106 C CA . GLN A 1 257 ? -16.668 6.999 42.819 1.00 88.00 257 GLN A CA 1
ATOM 2107 C C . GLN A 1 257 ? -16.660 8.429 42.261 1.00 88.00 257 GLN A C 1
ATOM 2109 O O . GLN A 1 257 ? -17.515 8.784 41.449 1.00 88.00 257 GLN A O 1
ATOM 2114 N N . ALA A 1 258 ? -15.683 9.249 42.658 1.00 89.44 258 ALA A N 1
ATOM 2115 C CA . ALA A 1 258 ? -15.534 10.602 42.138 1.00 89.44 258 ALA A CA 1
ATOM 2116 C C . ALA A 1 258 ? -15.200 10.591 40.640 1.00 89.44 258 ALA A C 1
ATOM 2118 O O . ALA A 1 258 ? -15.785 11.351 39.872 1.00 89.44 258 ALA A O 1
ATOM 2119 N N . PHE A 1 259 ? -14.315 9.695 40.195 1.00 90.62 259 PHE A N 1
ATOM 2120 C CA . PHE A 1 259 ? -13.980 9.572 38.776 1.00 90.62 259 PHE A CA 1
ATOM 2121 C C . PHE A 1 259 ? -15.163 9.094 37.941 1.00 90.62 259 PHE A C 1
ATOM 2123 O O . PHE A 1 259 ? -15.371 9.633 36.856 1.00 90.62 259 PHE A O 1
ATOM 2130 N N . ASP A 1 260 ? -15.947 8.137 38.435 1.00 86.88 260 ASP A N 1
ATOM 2131 C CA . ASP A 1 260 ? -17.162 7.678 37.759 1.00 86.88 260 ASP A CA 1
ATOM 2132 C C . ASP A 1 260 ? -18.163 8.830 37.606 1.00 86.88 260 ASP A C 1
ATOM 2134 O O . ASP A 1 260 ? -18.665 9.085 36.510 1.00 86.88 260 ASP A O 1
ATOM 2138 N N . LYS A 1 261 ? -18.380 9.607 38.676 1.00 87.56 261 LYS A N 1
ATOM 2139 C CA . LYS A 1 261 ? -19.286 10.762 38.663 1.00 87.56 261 LYS A CA 1
ATOM 2140 C C . LYS A 1 261 ? -18.831 11.852 37.691 1.00 87.56 261 LYS A C 1
ATOM 2142 O O . LYS A 1 261 ? -19.627 12.308 36.876 1.00 87.56 261 LYS A O 1
ATOM 2147 N N . ILE A 1 262 ? -17.555 12.234 37.737 1.00 89.75 262 ILE A N 1
ATOM 2148 C CA . ILE A 1 262 ? -16.981 13.249 36.842 1.00 89.75 262 ILE A CA 1
ATOM 2149 C C . ILE A 1 262 ? -17.050 12.788 35.384 1.00 89.75 262 ILE A C 1
ATOM 2151 O O . ILE A 1 262 ? -17.417 13.563 34.505 1.00 89.75 262 ILE A O 1
ATOM 2155 N N . SER A 1 263 ? -16.734 11.521 35.122 1.00 86.44 263 SER A N 1
ATOM 2156 C CA . SER A 1 263 ? -16.738 10.967 33.765 1.00 86.44 263 SER A CA 1
ATOM 2157 C C . SER A 1 263 ? -18.144 10.935 33.170 1.00 86.44 263 SER A C 1
ATOM 2159 O O . SER A 1 263 ? -18.313 11.279 32.003 1.00 86.44 263 SER A O 1
ATOM 2161 N N . ASN A 1 264 ? -19.156 10.619 33.987 1.00 85.25 264 ASN A N 1
ATOM 2162 C CA . ASN A 1 264 ? -20.560 10.688 33.585 1.00 85.25 264 ASN A CA 1
ATOM 2163 C C . ASN A 1 264 ? -21.002 12.125 33.264 1.00 85.25 264 ASN A C 1
ATOM 2165 O O . ASN A 1 264 ? -21.697 12.327 32.273 1.00 85.25 264 ASN A O 1
ATOM 2169 N N . ILE A 1 265 ? -20.577 13.120 34.055 1.00 84.62 265 ILE A N 1
ATOM 2170 C CA . ILE A 1 265 ? -20.891 14.541 33.809 1.00 84.62 265 ILE A CA 1
ATOM 2171 C C . ILE A 1 265 ? -20.238 15.036 32.511 1.00 84.62 265 ILE A C 1
ATOM 2173 O O . ILE A 1 265 ? -20.868 15.738 31.727 1.00 84.62 265 ILE A O 1
ATOM 2177 N N . LEU A 1 266 ? -18.984 14.649 32.273 1.00 82.94 266 LEU A N 1
ATOM 2178 C CA . LEU A 1 266 ? -18.225 15.043 31.085 1.00 82.94 266 LEU A CA 1
ATOM 2179 C C . LEU A 1 266 ? -18.570 14.214 29.833 1.00 82.94 266 LEU A C 1
ATOM 2181 O O . LEU A 1 266 ? -18.107 14.545 28.747 1.00 82.94 266 LEU A O 1
ATOM 2185 N N . GLY A 1 267 ? -19.352 13.137 29.960 1.00 83.94 267 GLY A N 1
ATOM 2186 C CA . GLY A 1 267 ? -19.687 12.248 28.842 1.00 83.94 267 GLY A CA 1
ATOM 2187 C C . GLY A 1 267 ? -18.498 11.437 28.306 1.00 83.94 267 GLY A C 1
ATOM 2188 O O . GLY A 1 267 ? -18.503 11.036 27.143 1.00 83.94 267 GLY A O 1
ATOM 2189 N N . ILE A 1 268 ? -17.479 11.181 29.135 1.00 84.81 268 ILE A N 1
ATOM 2190 C CA . ILE A 1 268 ? -16.260 10.452 28.750 1.00 84.81 268 ILE A CA 1
ATOM 2191 C C . ILE A 1 268 ? -16.101 9.139 29.510 1.00 84.81 268 ILE A C 1
ATOM 2193 O O . ILE A 1 268 ? -16.701 8.908 30.553 1.00 84.81 268 ILE A O 1
ATOM 2197 N N . LYS A 1 269 ? -15.234 8.253 29.007 1.00 87.75 269 LYS A N 1
ATOM 2198 C CA . LYS A 1 269 ? -14.857 7.035 29.735 1.00 87.75 269 LYS A CA 1
ATOM 2199 C C . LYS A 1 269 ? -13.984 7.383 30.941 1.00 87.75 269 LYS A C 1
ATOM 2201 O O . LYS A 1 269 ? -13.042 8.165 30.832 1.00 87.75 269 LYS A O 1
ATOM 2206 N N . VAL A 1 270 ? -14.195 6.672 32.044 1.00 87.44 270 VAL A N 1
ATOM 2207 C CA . VAL A 1 270 ? -13.416 6.802 33.289 1.00 87.44 270 VAL A CA 1
ATOM 2208 C C . VAL A 1 270 ? -11.916 6.640 33.065 1.00 87.44 270 VAL A C 1
ATOM 2210 O O . VAL A 1 270 ? -11.112 7.415 33.581 1.00 87.44 270 VAL A O 1
ATOM 2213 N N . ASN A 1 271 ? -11.524 5.671 32.235 1.00 87.81 271 ASN A N 1
ATOM 2214 C CA . ASN A 1 271 ? -10.118 5.473 31.888 1.00 87.81 271 ASN A CA 1
ATOM 2215 C C . ASN A 1 271 ? -9.552 6.630 31.052 1.00 87.81 271 ASN A C 1
ATOM 2217 O O . ASN A 1 271 ? -8.379 6.950 31.200 1.00 87.81 271 ASN A O 1
ATOM 2221 N N . THR A 1 272 ? -10.364 7.305 30.232 1.00 85.12 272 THR A N 1
ATOM 2222 C CA . THR A 1 272 ? -9.931 8.506 29.500 1.00 85.12 272 THR A CA 1
ATOM 2223 C C . THR A 1 272 ? -9.601 9.637 30.469 1.00 85.12 272 THR A C 1
ATOM 2225 O O . THR A 1 272 ? -8.539 10.244 30.350 1.00 85.12 272 THR A O 1
ATOM 2228 N N . LEU A 1 273 ? -10.456 9.879 31.469 1.00 90.19 273 LEU A N 1
ATOM 2229 C CA . LEU A 1 273 ? -10.204 10.883 32.505 1.00 90.19 273 LEU A CA 1
ATOM 2230 C C . LEU A 1 273 ? -8.952 10.552 33.332 1.00 90.19 273 LEU A C 1
ATOM 2232 O O . LEU A 1 273 ? -8.120 11.428 33.567 1.00 90.19 273 LEU A O 1
ATOM 2236 N N . LYS A 1 274 ? -8.786 9.281 33.731 1.00 89.81 274 LYS A N 1
ATOM 2237 C CA . LYS A 1 274 ? -7.588 8.799 34.443 1.00 89.81 274 LYS A CA 1
ATOM 2238 C C . LYS A 1 274 ? -6.322 9.027 33.621 1.00 89.81 274 LYS A C 1
ATOM 2240 O O . LYS A 1 274 ? -5.397 9.656 34.118 1.00 89.81 274 LYS A O 1
ATOM 2245 N N . ASN A 1 275 ? -6.325 8.631 32.349 1.00 88.31 275 ASN A N 1
ATOM 2246 C CA . ASN A 1 275 ? -5.187 8.828 31.453 1.00 88.31 275 ASN A CA 1
ATOM 2247 C C . ASN A 1 275 ? -4.854 10.318 31.276 1.00 88.31 275 ASN A C 1
ATOM 2249 O O . ASN A 1 275 ? -3.686 10.695 31.319 1.00 88.31 275 ASN A O 1
ATOM 2253 N N . LYS A 1 276 ? -5.864 11.186 31.118 1.00 90.31 276 LYS A N 1
ATOM 2254 C CA . LYS A 1 276 ? -5.658 12.641 31.005 1.00 90.31 276 LYS A CA 1
ATOM 2255 C C . LYS A 1 276 ? -5.069 13.246 32.278 1.00 90.31 276 LYS A C 1
ATOM 2257 O O . LYS A 1 276 ? -4.168 14.074 32.188 1.00 90.31 276 LYS A O 1
ATOM 2262 N N . ARG A 1 277 ? -5.534 12.825 33.458 1.00 90.19 277 ARG A N 1
ATOM 2263 C CA . ARG A 1 277 ? -4.917 13.216 34.733 1.00 90.19 277 ARG A CA 1
ATOM 2264 C C . ARG A 1 277 ? -3.464 12.746 34.804 1.00 90.19 277 ARG A C 1
ATOM 2266 O O . ARG A 1 277 ? -2.591 13.529 35.164 1.00 90.19 277 ARG A O 1
ATOM 2273 N N . ASP A 1 278 ? -3.207 11.489 34.455 1.00 86.44 278 ASP A N 1
ATOM 2274 C CA . ASP A 1 278 ? -1.880 10.874 34.570 1.00 86.44 278 ASP A CA 1
ATOM 2275 C C . ASP A 1 278 ? -0.846 11.562 33.665 1.00 86.44 278 ASP A C 1
ATOM 2277 O O . ASP A 1 278 ? 0.324 11.656 34.029 1.00 86.44 278 ASP A O 1
ATOM 2281 N N . LEU A 1 279 ? -1.276 12.137 32.536 1.00 87.19 279 LEU A N 1
ATOM 2282 C CA . LEU A 1 279 ? -0.427 12.984 31.691 1.00 87.19 279 LEU A CA 1
ATOM 2283 C C . LEU A 1 279 ? 0.017 14.278 32.393 1.00 87.19 279 LEU A C 1
ATOM 2285 O O . LEU A 1 279 ? 1.136 14.731 32.168 1.00 87.19 279 LEU A O 1
ATOM 2289 N N . PHE A 1 280 ? -0.818 14.869 33.253 1.00 88.00 280 PHE A N 1
ATOM 2290 C CA . PHE A 1 280 ? -0.463 16.062 34.030 1.00 88.00 280 PHE A CA 1
ATOM 2291 C C . PHE A 1 280 ? 0.382 15.752 35.272 1.00 88.00 280 PHE A C 1
ATOM 2293 O O . PHE A 1 280 ? 1.088 16.643 35.755 1.00 88.00 280 PHE A O 1
ATOM 2300 N N . ASP A 1 281 ? 0.354 14.518 35.783 1.00 85.31 281 ASP A N 1
ATOM 2301 C CA . ASP A 1 281 ? 1.007 14.150 37.045 1.00 85.31 281 ASP A CA 1
ATOM 2302 C C . ASP A 1 281 ? 2.510 14.487 37.092 1.00 85.31 281 ASP A C 1
ATOM 2304 O O . ASP A 1 281 ? 2.924 15.129 38.063 1.00 85.31 281 ASP A O 1
ATOM 2308 N N . PRO A 1 282 ? 3.342 14.162 36.078 1.00 80.56 282 PRO A N 1
ATOM 2309 C CA . PRO A 1 282 ? 4.763 14.523 36.075 1.00 80.56 282 PRO A CA 1
ATOM 2310 C C . PRO A 1 282 ? 5.015 16.031 36.203 1.00 80.56 282 PRO A C 1
ATOM 2312 O O . PRO A 1 282 ? 5.972 16.446 36.861 1.00 80.56 282 PRO A O 1
ATOM 2315 N N . PHE A 1 283 ? 4.139 16.844 35.611 1.00 81.94 283 PHE A N 1
ATOM 2316 C CA . PHE A 1 283 ? 4.261 18.299 35.566 1.00 81.94 283 PHE A CA 1
ATOM 2317 C C . PHE A 1 283 ? 3.728 18.950 36.845 1.00 81.94 283 PHE A C 1
ATOM 2319 O O . PHE A 1 283 ? 4.344 19.874 37.376 1.00 81.94 283 PHE A O 1
ATOM 2326 N N . CYS A 1 284 ? 2.632 18.424 37.398 1.00 81.56 284 CYS A N 1
ATOM 2327 C CA . CYS A 1 284 ? 2.054 18.923 38.641 1.00 81.56 284 CYS A CA 1
ATOM 2328 C C . CYS A 1 284 ? 2.856 18.481 39.869 1.00 81.56 284 CYS A C 1
ATOM 2330 O O . CYS A 1 284 ? 2.925 19.233 40.832 1.00 81.56 284 CYS A O 1
ATOM 2332 N N . ASN A 1 285 ? 3.519 17.316 39.851 1.00 72.00 285 ASN A N 1
ATOM 2333 C CA . ASN A 1 285 ? 4.290 16.775 40.984 1.00 72.00 285 ASN A CA 1
ATOM 2334 C C . ASN A 1 285 ? 5.355 17.727 41.560 1.00 72.00 285 ASN A C 1
ATOM 2336 O O . ASN A 1 285 ? 5.735 17.573 42.720 1.00 72.00 285 ASN A O 1
ATOM 2340 N N . LYS A 1 286 ? 5.849 18.689 40.770 1.00 65.75 286 LYS A N 1
ATOM 2341 C CA . LYS A 1 286 ? 6.800 19.717 41.228 1.00 65.75 286 LYS A CA 1
ATOM 2342 C C . LYS A 1 286 ? 6.135 20.838 42.047 1.00 65.75 286 LYS A C 1
ATOM 2344 O O . LYS A 1 286 ? 6.840 21.614 42.677 1.00 65.75 286 LYS A O 1
ATOM 2349 N N . ILE A 1 287 ? 4.804 20.922 42.018 1.00 67.94 287 ILE A N 1
ATOM 2350 C CA . ILE A 1 287 ? 3.997 22.090 42.417 1.00 67.94 287 ILE A CA 1
ATOM 2351 C C . ILE A 1 287 ? 2.737 21.679 43.213 1.00 67.94 287 ILE A C 1
ATOM 2353 O O . ILE A 1 287 ? 1.924 22.528 43.576 1.00 67.94 287 ILE A O 1
ATOM 2357 N N . LYS A 1 288 ? 2.532 20.378 43.474 1.00 64.19 288 LYS A N 1
ATOM 2358 C CA . LYS A 1 288 ? 1.385 19.871 44.245 1.00 64.19 288 LYS A CA 1
ATOM 2359 C C . LYS A 1 288 ? 1.479 20.345 45.705 1.00 64.19 288 LYS A C 1
ATOM 2361 O O . LYS A 1 288 ? 2.475 20.037 46.359 1.00 64.19 288 LYS A O 1
ATOM 2366 N N . PRO A 1 289 ? 0.442 21.011 46.248 1.00 57.56 289 PRO A N 1
ATOM 2367 C CA . PRO A 1 289 ? 0.377 21.342 47.671 1.00 57.56 289 PRO A CA 1
ATOM 2368 C C . PRO A 1 289 ? -0.070 20.151 48.542 1.00 57.56 289 PRO A C 1
ATOM 2370 O O . PRO A 1 289 ? 0.159 20.163 49.749 1.00 57.56 289 PRO A O 1
ATOM 2373 N N . ARG A 1 290 ? -0.700 19.117 47.956 1.00 54.06 290 ARG A N 1
ATOM 2374 C CA . ARG A 1 290 ? -1.162 17.893 48.641 1.00 54.06 290 ARG A CA 1
ATOM 2375 C C . ARG A 1 290 ? -0.927 16.642 47.780 1.00 54.06 290 ARG A C 1
ATOM 2377 O O . ARG A 1 290 ? -0.948 16.716 46.556 1.00 54.06 290 ARG A O 1
ATOM 2384 N N . GLY A 1 291 ? -0.737 15.487 48.427 1.00 54.00 291 GLY A N 1
ATOM 2385 C CA . GLY A 1 291 ? -0.675 14.167 47.779 1.00 54.00 291 GLY A CA 1
ATOM 2386 C C . GLY A 1 291 ? 0.719 13.524 47.721 1.00 54.00 291 GLY A C 1
ATOM 2387 O O . GLY A 1 291 ? 1.752 14.188 47.802 1.00 54.00 291 GLY A O 1
ATOM 2388 N N . ARG A 1 292 ? 0.761 12.188 47.586 1.00 57.19 292 ARG A N 1
ATOM 2389 C CA . ARG A 1 292 ? 2.015 11.446 47.348 1.00 57.19 292 ARG A CA 1
ATOM 2390 C C . ARG A 1 292 ? 2.556 11.824 45.968 1.00 57.19 292 ARG A C 1
ATOM 2392 O O . ARG A 1 292 ? 1.783 11.882 45.016 1.00 57.19 292 ARG A O 1
ATOM 2399 N N . LYS A 1 293 ? 3.874 12.005 45.828 1.00 60.59 293 LYS A N 1
ATOM 2400 C CA . LYS A 1 293 ? 4.530 12.144 44.515 1.00 60.59 293 LYS A CA 1
ATOM 2401 C C . LYS A 1 293 ? 4.244 10.883 43.689 1.00 60.59 293 LYS A C 1
ATOM 2403 O O . LYS A 1 293 ? 4.832 9.832 43.943 1.00 60.59 293 LYS A O 1
ATOM 2408 N N . ARG A 1 294 ? 3.301 10.961 42.747 1.00 61.25 294 ARG A N 1
ATOM 2409 C CA . ARG A 1 294 ? 2.885 9.817 41.923 1.00 61.25 294 ARG A CA 1
ATOM 2410 C C . ARG A 1 294 ? 3.869 9.665 40.771 1.00 61.25 294 ARG A C 1
ATOM 2412 O O . ARG A 1 294 ? 4.024 10.583 39.973 1.00 61.25 294 ARG A O 1
ATOM 2419 N N . ARG A 1 295 ? 4.556 8.526 40.668 1.00 54.38 295 ARG A N 1
ATOM 2420 C CA . ARG A 1 295 ? 5.317 8.199 39.453 1.00 54.38 295 ARG A CA 1
ATOM 2421 C C . ARG A 1 295 ? 4.297 7.758 38.404 1.00 54.38 295 ARG A C 1
ATOM 2423 O O . ARG A 1 295 ? 3.812 6.636 38.481 1.00 54.38 295 ARG A O 1
ATOM 2430 N N . GLY A 1 296 ? 3.914 8.666 37.505 1.00 54.44 296 GLY A N 1
ATOM 2431 C CA . GLY A 1 296 ? 3.023 8.343 36.390 1.00 54.44 296 GLY A CA 1
ATOM 2432 C C . GLY A 1 296 ? 3.576 7.157 35.598 1.00 54.44 296 GLY A C 1
ATOM 2433 O O . GLY A 1 296 ? 4.780 7.091 35.334 1.00 54.44 296 GLY A O 1
ATOM 2434 N N . TRP A 1 297 ? 2.715 6.196 35.275 1.00 48.47 297 TRP A N 1
ATOM 2435 C CA . TRP A 1 297 ? 3.065 5.080 34.403 1.00 48.47 297 TRP A CA 1
ATOM 2436 C C . TRP A 1 297 ? 3.051 5.626 32.966 1.00 48.47 297 TRP A C 1
ATOM 2438 O O . TRP A 1 297 ? 2.024 6.133 32.532 1.00 48.47 297 TRP A O 1
ATOM 2448 N N . TRP A 1 298 ? 4.201 5.574 32.279 1.00 55.38 298 TRP A N 1
ATOM 2449 C CA . TRP A 1 298 ? 4.551 6.289 31.032 1.00 55.38 298 TRP A CA 1
ATOM 2450 C C . TRP A 1 298 ? 4.856 7.788 31.197 1.00 55.38 298 TRP A C 1
ATOM 2452 O O . TRP A 1 298 ? 3.988 8.650 31.085 1.00 55.38 298 TRP A O 1
ATOM 2462 N N . GLN A 1 299 ? 6.134 8.122 31.396 1.00 57.66 299 GLN A N 1
ATOM 2463 C CA . GLN A 1 299 ? 6.609 9.504 31.307 1.00 57.66 299 GLN A CA 1
ATOM 2464 C C . GLN A 1 299 ? 6.729 9.898 29.830 1.00 57.66 299 GLN A C 1
ATOM 2466 O O . GLN A 1 299 ? 7.713 9.576 29.172 1.00 57.66 299 GLN A O 1
ATOM 2471 N N . LYS A 1 300 ? 5.709 10.572 29.288 1.00 58.53 300 LYS A N 1
ATOM 2472 C CA . LYS A 1 300 ? 5.901 11.406 28.096 1.00 58.53 300 LYS A CA 1
ATOM 2473 C C . LYS A 1 300 ? 6.592 12.695 28.534 1.00 58.53 300 LYS A C 1
ATOM 2475 O O . LYS A 1 300 ? 6.086 13.380 29.419 1.00 58.53 300 LYS A O 1
ATOM 2480 N N . ASP A 1 301 ? 7.688 13.060 27.874 1.00 64.12 301 ASP A N 1
ATOM 2481 C CA . ASP A 1 301 ? 8.453 14.280 28.185 1.00 64.12 301 ASP A CA 1
ATOM 2482 C C . ASP A 1 301 ? 7.721 15.583 27.810 1.00 64.12 301 ASP A C 1
ATOM 2484 O O . ASP A 1 301 ? 8.205 16.681 28.088 1.00 64.12 301 ASP A O 1
ATOM 2488 N N . ARG A 1 302 ? 6.546 15.490 27.170 1.00 76.38 302 ARG A N 1
ATOM 2489 C CA . ARG A 1 302 ? 5.805 16.640 26.644 1.00 76.38 302 ARG A CA 1
ATOM 2490 C C . ARG A 1 302 ? 4.284 16.434 26.693 1.00 76.38 302 ARG A C 1
ATOM 2492 O O . ARG A 1 302 ? 3.784 15.384 26.288 1.00 76.38 302 ARG A O 1
ATOM 2499 N N . LEU A 1 303 ? 3.559 17.466 27.140 1.00 83.00 303 LEU A N 1
ATOM 2500 C CA . LEU A 1 303 ? 2.099 17.585 27.010 1.00 83.00 303 LEU A CA 1
ATOM 2501 C C . LEU A 1 303 ? 1.715 17.958 25.568 1.00 83.00 303 LEU A C 1
ATOM 2503 O O . LEU A 1 303 ? 2.455 18.668 24.890 1.00 83.00 303 LEU A O 1
ATOM 2507 N N . SER A 1 304 ? 0.540 17.533 25.098 1.00 81.25 304 SER A N 1
ATOM 2508 C CA . SER A 1 304 ? -0.029 18.080 23.856 1.00 81.25 304 SER A CA 1
ATOM 2509 C C . SER A 1 304 ? -0.251 19.589 23.985 1.00 81.25 304 SER A C 1
ATOM 2511 O O . SER A 1 304 ? -0.487 20.078 25.091 1.00 81.25 304 SER A O 1
ATOM 2513 N N . ASP A 1 305 ? -0.247 20.321 22.872 1.00 79.12 305 ASP A N 1
ATOM 2514 C CA . ASP A 1 305 ? -0.273 21.791 22.890 1.00 79.12 305 ASP A CA 1
ATOM 2515 C C . ASP A 1 305 ? -1.483 22.373 23.665 1.00 79.12 305 ASP A C 1
ATOM 2517 O O . ASP A 1 305 ? -1.318 23.321 24.434 1.00 79.12 305 ASP A O 1
ATOM 2521 N N . ASP A 1 306 ? -2.666 21.746 23.600 1.00 81.25 306 ASP A N 1
ATOM 2522 C CA . ASP A 1 306 ? -3.848 22.166 24.380 1.00 81.25 306 ASP A CA 1
ATOM 2523 C C . ASP A 1 306 ? -3.688 21.967 25.891 1.00 81.25 306 ASP A C 1
ATOM 2525 O O . ASP A 1 306 ? -4.049 22.828 26.697 1.00 81.25 306 ASP A O 1
ATOM 2529 N N . MET A 1 307 ? -3.123 20.828 26.292 1.00 86.38 307 MET A N 1
ATOM 2530 C CA . MET A 1 307 ? -2.850 20.530 27.697 1.00 86.38 307 MET A CA 1
ATOM 2531 C C . MET A 1 307 ? -1.732 21.431 28.220 1.00 86.38 307 MET A C 1
ATOM 2533 O O . MET A 1 307 ? -1.808 21.885 29.357 1.00 86.38 307 MET A O 1
ATOM 2537 N N . GLN A 1 308 ? -0.740 21.756 27.386 1.00 85.38 308 GLN A N 1
ATOM 2538 C CA . GLN A 1 308 ? 0.306 22.719 27.718 1.00 85.38 308 GLN A CA 1
ATOM 2539 C C . GLN A 1 308 ? -0.272 24.129 27.913 1.00 85.38 308 GLN A C 1
ATOM 2541 O O . GLN A 1 308 ? 0.120 24.826 28.849 1.00 85.38 308 GLN A O 1
ATOM 2546 N N . ARG A 1 309 ? -1.243 24.540 27.085 1.00 86.81 309 ARG A N 1
ATOM 2547 C CA . ARG A 1 309 ? -1.957 25.817 27.239 1.00 86.81 309 ARG A CA 1
ATOM 2548 C C . ARG A 1 309 ? -2.709 25.887 28.568 1.00 86.81 309 ARG A C 1
ATOM 2550 O O . ARG A 1 309 ? -2.588 26.887 29.274 1.00 86.81 309 ARG A O 1
ATOM 2557 N N . ILE A 1 310 ? -3.444 24.832 28.929 1.00 89.25 310 ILE A N 1
ATOM 2558 C CA . ILE A 1 310 ? -4.113 24.736 30.237 1.00 89.25 310 ILE A CA 1
ATOM 2559 C C . ILE A 1 310 ? -3.087 24.732 31.368 1.00 89.25 310 ILE A C 1
ATOM 2561 O O . ILE A 1 310 ? -3.215 25.514 32.303 1.00 89.25 310 ILE A O 1
ATOM 2565 N N . PHE A 1 311 ? -2.024 23.937 31.261 1.00 87.38 311 PHE A N 1
ATOM 2566 C CA . PHE A 1 311 ? -0.972 23.900 32.271 1.00 87.38 311 PHE A CA 1
ATOM 2567 C C . PHE A 1 311 ? -0.411 25.299 32.546 1.00 87.38 311 PHE A C 1
ATOM 2569 O O . PHE A 1 311 ? -0.428 25.739 33.690 1.00 87.38 311 PHE A O 1
ATOM 2576 N N . ASN A 1 312 ? -0.005 26.028 31.502 1.00 86.19 312 ASN A N 1
ATOM 2577 C CA . ASN A 1 312 ? 0.562 27.373 31.624 1.00 86.19 312 ASN A CA 1
ATOM 2578 C C . ASN A 1 312 ? -0.444 28.382 32.198 1.00 86.19 312 ASN A C 1
ATOM 2580 O O . ASN A 1 312 ? -0.074 29.223 33.013 1.00 86.19 312 ASN A O 1
ATOM 2584 N N . ARG A 1 313 ? -1.720 28.290 31.801 1.00 87.94 313 ARG A N 1
ATOM 2585 C CA . ARG A 1 313 ? -2.777 29.204 32.258 1.00 87.94 313 ARG A CA 1
ATOM 2586 C C . ARG A 1 313 ? -3.117 29.024 33.738 1.00 87.94 313 ARG A C 1
ATOM 2588 O O . ARG A 1 313 ? -3.410 30.005 34.411 1.00 87.94 313 ARG A O 1
ATOM 2595 N N . TYR A 1 314 ? -3.095 27.790 34.234 1.00 87.81 314 TYR A N 1
ATOM 2596 C CA . TYR A 1 314 ? -3.506 27.457 35.602 1.00 87.81 314 TYR A CA 1
ATOM 2597 C C . TYR A 1 314 ? -2.329 27.362 36.576 1.00 87.81 314 TYR A C 1
ATOM 2599 O O . TYR A 1 314 ? -2.536 27.335 37.788 1.00 87.81 314 TYR A O 1
ATOM 2607 N N . LEU A 1 315 ? -1.093 27.348 36.065 1.00 85.44 315 LEU A N 1
ATOM 2608 C CA . LEU A 1 315 ? 0.137 27.213 36.844 1.00 85.44 315 LEU A CA 1
ATOM 2609 C C . LEU A 1 315 ? 0.205 28.170 38.040 1.00 85.44 315 LEU A C 1
ATOM 2611 O O . LEU A 1 315 ? 0.579 27.762 39.138 1.00 85.44 315 LEU A O 1
ATOM 2615 N N . HIS A 1 316 ? -0.186 29.425 37.817 1.00 83.56 316 HIS A N 1
ATOM 2616 C CA . HIS A 1 316 ? -0.071 30.518 38.784 1.00 83.56 316 HIS A CA 1
ATOM 2617 C C . HIS A 1 316 ? -1.379 30.856 39.505 1.00 83.56 316 HIS A C 1
ATOM 2619 O O . HIS A 1 316 ? -1.373 31.723 40.373 1.00 83.56 316 HIS A O 1
ATOM 2625 N N . LYS A 1 317 ? -2.481 30.182 39.163 1.00 87.19 317 LYS A N 1
ATOM 2626 C CA . LYS A 1 317 ? -3.772 30.371 39.828 1.00 87.19 317 LYS A CA 1
ATOM 2627 C C . LYS A 1 317 ? -3.808 29.642 41.170 1.00 87.19 317 LYS A C 1
ATOM 2629 O O . LYS A 1 317 ? -3.159 28.595 41.330 1.00 87.19 317 LYS A O 1
ATOM 2634 N N . ASP A 1 318 ? -4.557 30.199 42.117 1.00 86.00 318 ASP A N 1
ATOM 2635 C CA . ASP A 1 318 ? -4.781 29.576 43.421 1.00 86.00 318 ASP A CA 1
ATOM 2636 C C . ASP A 1 318 ? -5.806 28.429 43.337 1.00 86.00 318 ASP A C 1
ATOM 2638 O O . ASP A 1 318 ? -6.504 28.256 42.341 1.00 86.00 318 ASP A O 1
ATOM 2642 N N . GLU A 1 319 ? -5.854 27.572 44.358 1.00 89.44 319 GLU A N 1
ATOM 2643 C CA . GLU A 1 319 ? -6.734 26.395 44.337 1.00 89.44 319 GLU A CA 1
ATOM 2644 C C . GLU A 1 319 ? -8.221 26.763 44.317 1.00 89.44 319 GLU A C 1
ATOM 2646 O O . GLU A 1 319 ? -9.000 26.058 43.676 1.00 89.44 319 GLU A O 1
ATOM 2651 N N . VAL A 1 320 ? -8.605 27.851 44.987 1.00 88.44 320 VAL A N 1
ATOM 2652 C CA . VAL A 1 320 ? -10.003 28.265 45.141 1.00 88.44 320 VAL A CA 1
ATOM 2653 C C . VAL A 1 320 ? -10.540 28.762 43.804 1.00 88.44 320 VAL A C 1
ATOM 2655 O O . VAL A 1 320 ? -11.590 28.302 43.368 1.00 88.44 320 VAL A O 1
ATOM 2658 N N . GLU A 1 321 ? -9.779 29.610 43.113 1.00 87.25 321 GLU A N 1
ATOM 2659 C CA . GLU A 1 321 ? -10.106 30.140 41.790 1.00 87.25 321 GLU A CA 1
ATOM 2660 C C . GLU A 1 321 ? -10.318 29.007 40.780 1.00 87.25 321 GLU A C 1
ATOM 2662 O O . GLU A 1 321 ? -11.292 28.996 40.029 1.00 87.25 321 GLU A O 1
ATOM 2667 N N . ILE A 1 322 ? -9.422 28.015 40.782 1.00 90.38 322 ILE A N 1
ATOM 2668 C CA . ILE A 1 322 ? -9.539 26.876 39.871 1.00 90.38 322 ILE A CA 1
ATOM 2669 C C . ILE A 1 322 ? -10.736 26.007 40.265 1.00 90.38 322 ILE A C 1
ATOM 2671 O O . ILE A 1 322 ? -11.476 25.571 39.389 1.00 90.38 322 ILE A O 1
ATOM 2675 N N . ARG A 1 323 ? -10.941 25.738 41.561 1.00 90.88 323 ARG A N 1
ATOM 2676 C CA . ARG A 1 323 ? -12.037 24.881 42.030 1.00 90.88 323 ARG A CA 1
ATOM 2677 C C . ARG A 1 323 ? -13.401 25.439 41.649 1.00 90.88 323 ARG A C 1
ATOM 2679 O O . ARG A 1 323 ? -14.235 24.655 41.206 1.00 90.88 323 ARG A O 1
ATOM 2686 N N . GLU A 1 324 ? -13.625 26.741 41.806 1.00 90.19 324 GLU A N 1
ATOM 2687 C CA . GLU A 1 324 ? -14.904 27.357 41.432 1.00 90.19 324 GLU A CA 1
ATOM 2688 C C . GLU A 1 324 ? -15.168 27.212 39.929 1.00 90.19 324 GLU A C 1
ATOM 2690 O O . GLU A 1 324 ? -16.238 26.755 39.531 1.00 90.19 324 GLU A O 1
ATOM 2695 N N . GLU A 1 325 ? -14.149 27.416 39.090 1.00 90.00 325 GLU A N 1
ATOM 2696 C CA . GLU A 1 325 ? -14.273 27.172 37.649 1.00 90.00 325 GLU A CA 1
ATOM 2697 C C . GLU A 1 325 ? -14.565 25.690 37.328 1.00 90.00 325 GLU A C 1
ATOM 2699 O O . GLU A 1 325 ? -15.357 25.374 36.440 1.00 90.00 325 GLU A O 1
ATOM 2704 N N . ILE A 1 326 ? -13.967 24.743 38.062 1.00 92.19 326 ILE A N 1
ATOM 2705 C CA . ILE A 1 326 ? -14.262 23.313 37.884 1.00 92.19 326 ILE A CA 1
ATOM 2706 C C . ILE A 1 326 ? -15.673 22.950 38.365 1.00 92.19 326 ILE A C 1
ATOM 2708 O O . ILE A 1 326 ? -16.332 22.127 37.727 1.00 92.19 326 ILE A O 1
ATOM 2712 N N . LYS A 1 327 ? -16.166 23.550 39.453 1.00 89.38 327 LYS A N 1
ATOM 2713 C CA . LYS A 1 327 ? -17.545 23.344 39.919 1.00 89.38 327 LYS A CA 1
ATOM 2714 C C . LYS A 1 327 ? -18.557 23.814 38.881 1.00 89.38 327 LYS A C 1
ATOM 2716 O O . LYS A 1 327 ? -19.513 23.083 38.624 1.00 89.38 327 LYS A O 1
ATOM 2721 N N . GLU A 1 328 ? -18.318 24.962 38.245 1.00 88.88 328 GLU A N 1
ATOM 2722 C CA . GLU A 1 328 ? -19.144 25.454 37.136 1.00 88.88 328 GLU A CA 1
ATOM 2723 C C . GLU A 1 328 ? -19.169 24.453 35.976 1.00 88.88 328 GLU A C 1
ATOM 2725 O O . GLU A 1 328 ? -20.238 24.086 35.489 1.00 88.88 328 GLU A O 1
ATOM 2730 N N . ILE A 1 329 ? -18.003 23.931 35.581 1.00 88.00 329 ILE A N 1
ATOM 2731 C CA . ILE A 1 329 ? -17.895 22.913 34.523 1.00 88.00 329 ILE A CA 1
ATOM 2732 C C . ILE A 1 329 ? -18.674 21.641 34.880 1.00 88.00 329 ILE A C 1
ATOM 2734 O O . ILE A 1 329 ? -19.291 21.026 34.008 1.00 88.00 329 ILE A O 1
ATOM 2738 N N . LEU A 1 330 ? -18.642 21.235 36.149 1.00 88.38 330 LEU A N 1
ATOM 2739 C CA . LEU A 1 330 ? -19.281 20.014 36.633 1.00 88.38 330 LEU A CA 1
ATOM 2740 C C . LEU A 1 330 ? -20.733 20.217 37.098 1.00 88.38 330 LEU A C 1
ATOM 2742 O O . LEU A 1 330 ? -21.351 19.260 37.568 1.00 88.38 330 LEU A O 1
ATOM 2746 N N . ASN A 1 331 ? -21.286 21.429 36.962 1.00 86.19 331 ASN A N 1
ATOM 2747 C CA . ASN A 1 331 ? -22.602 21.816 37.478 1.00 86.19 331 ASN A CA 1
ATOM 2748 C C . ASN A 1 331 ? -22.806 21.447 38.962 1.00 86.19 331 ASN A C 1
ATOM 2750 O O . ASN A 1 331 ? -23.889 21.019 39.371 1.00 86.19 331 ASN A O 1
ATOM 2754 N N . LEU A 1 332 ? -21.757 21.586 39.775 1.00 80.56 332 LEU A N 1
ATOM 2755 C CA . LEU A 1 332 ? -21.823 21.362 41.216 1.00 80.56 332 LEU A CA 1
ATOM 2756 C C . LEU A 1 332 ? -22.317 22.652 41.873 1.00 80.56 332 LEU A C 1
ATOM 2758 O O . LEU A 1 332 ? -21.572 23.623 41.960 1.00 80.56 332 LEU A O 1
ATOM 2762 N N . LYS A 1 333 ? -23.586 22.674 42.290 1.00 64.94 333 LYS A N 1
ATOM 2763 C CA . LYS A 1 333 ? -24.110 23.758 43.133 1.00 64.94 333 LYS A CA 1
ATOM 2764 C C . LYS A 1 333 ? -23.539 23.627 44.546 1.00 64.94 333 LYS A C 1
ATOM 2766 O O . LYS A 1 333 ? -23.300 22.501 44.986 1.00 64.94 333 LYS A O 1
ATOM 2771 N N . GLU A 1 334 ? -23.319 24.768 45.199 1.00 54.59 334 GLU A N 1
ATOM 2772 C CA . GLU A 1 334 ? -22.948 24.834 46.622 1.00 54.59 334 GLU A CA 1
ATOM 2773 C C . GLU A 1 334 ? -23.958 24.134 47.533 1.00 54.59 334 GLU A C 1
ATOM 2775 O O . GLU A 1 334 ? -25.180 24.215 47.249 1.00 54.59 334 GLU A O 1
#

Sequence (334 aa):
MDIEVSKSLLVEWLKEIKQCNLINKDFKVSTEMSSYYDSIAEIIYSKIVNEFEELGVTHLKDYNYNKLIEKKETDIVGMEISVDKVENKYFLDCHFNNEKEVTATKVLESMLSSVLIIYSKFGSHKGNIIFATPNLKEVDKVIKGINIIKNIVNDYLPNNGFKLKIFANEKFDKLILQKVIEKNKELSDIEIALESSRLVTVYKNNKQDTIIKTNDNNTRKRRSSISDEIIEKEHKVAYYLSRFEHDLLFPQYNQSQAFDKISNILGIKVNTLKNKRDLFDPFCNKIKPRGRKRRGWWQKDRLSDDMQRIFNRYLHKDEVEIREEIKEILNLKE

pLDDT: mean 81.32, std 17.72, range [28.8, 98.5]